Protein AF-A0A847VA29-F1 (afdb_monomer_lite)

Radius of gyration: 20.69 Å; chains: 1; bounding box: 43×63×46 Å

Foldseek 3Di:
DADPPDDQFKKAKDKDDDWQKDWDWVVRIDGPPPHDDIDIDIGGDPGDFAFWDKIWMWIAGPVRDIDIDIDIDGHDDDDDDPDDPPDRPQPQNPVVSLVPDQKDFLVRRFAQAAKDFPSVQKDWDCFDPPDDAPDPDPGWIKIWGQQPRNVVRQKIKTFGFPPHPCLQPDQAFDQNPPFFKWKKWKAFCAWQFKKKKWFACRDYPNGFQQPHIWIQPIDTHHRDTDMDMTTQHPGGRGGGGGGMMMMHGCVSVVRITMMIIDRGMTGD

pLDDT: mean 82.37, std 18.19, range [32.5, 98.88]

Structure (mmCIF, N/CA/C/O backbone):
data_AF-A0A847VA29-F1
#
_entry.id   AF-A0A847VA29-F1
#
loop_
_atom_site.group_PDB
_atom_site.id
_atom_site.type_symbol
_atom_site.label_atom_id
_atom_site.label_alt_id
_atom_site.label_comp_id
_atom_site.label_asym_id
_atom_site.label_entity_id
_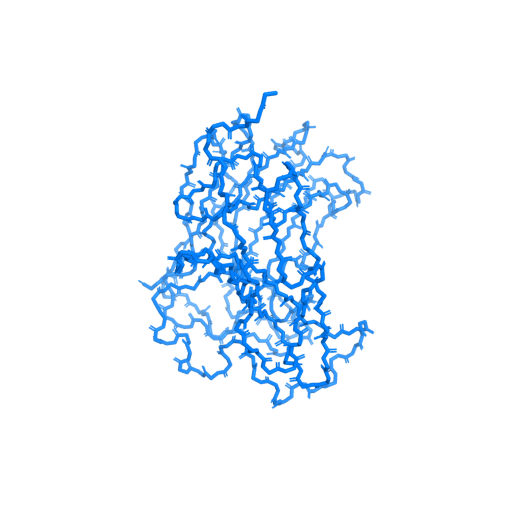atom_site.label_seq_id
_atom_site.pdbx_PDB_ins_code
_atom_site.Cartn_x
_atom_site.Cartn_y
_atom_site.Cartn_z
_atom_site.occupancy
_atom_site.B_iso_or_equiv
_atom_site.auth_seq_id
_atom_site.auth_comp_id
_atom_site.auth_asym_id
_atom_site.auth_atom_id
_atom_site.pdbx_PDB_model_num
ATOM 1 N N . MET A 1 1 ? 3.227 39.372 13.988 1.00 33.91 1 MET A N 1
ATOM 2 C CA . MET A 1 1 ? 1.802 39.553 13.653 1.00 33.91 1 MET A CA 1
ATOM 3 C C . MET A 1 1 ? 1.133 38.220 13.918 1.00 33.91 1 MET A C 1
ATOM 5 O O . MET A 1 1 ? 1.549 37.240 13.319 1.00 33.91 1 MET A O 1
ATOM 9 N N . ALA A 1 2 ? 0.258 38.157 14.922 1.00 33.12 2 ALA A N 1
ATOM 10 C CA . ALA A 1 2 ? -0.506 36.953 15.236 1.00 33.12 2 ALA A CA 1
ATOM 11 C C . ALA A 1 2 ? -1.506 36.705 14.099 1.00 33.12 2 ALA A C 1
ATOM 13 O O . ALA A 1 2 ? -2.098 37.665 13.611 1.00 33.12 2 ALA A O 1
ATOM 14 N N . ASN A 1 3 ? -1.647 35.457 13.655 1.00 38.16 3 ASN A N 1
ATOM 15 C CA . ASN A 1 3 ? -2.603 35.095 12.614 1.00 38.16 3 ASN A CA 1
ATOM 16 C C . ASN A 1 3 ? -4.023 35.450 13.084 1.00 38.16 3 ASN A C 1
ATOM 18 O O . ASN A 1 3 ? -4.553 34.822 14.003 1.00 38.16 3 ASN A O 1
ATOM 22 N N . GLU A 1 4 ? -4.631 36.456 12.454 1.00 39.88 4 GLU A N 1
ATOM 23 C CA . GLU A 1 4 ? -6.074 36.686 12.505 1.00 39.88 4 GLU A CA 1
ATOM 24 C C . GLU A 1 4 ? -6.754 35.436 11.927 1.00 39.88 4 GLU A C 1
ATOM 26 O O . GLU A 1 4 ? -6.664 35.164 10.733 1.00 39.88 4 GLU A O 1
ATOM 31 N N . GLY A 1 5 ? -7.338 34.613 12.804 1.00 48.34 5 GLY A N 1
ATOM 32 C CA . GLY A 1 5 ? -7.932 33.314 12.456 1.00 48.34 5 GLY A CA 1
ATOM 33 C C . GLY A 1 5 ? -7.603 32.165 13.418 1.00 48.34 5 GLY A C 1
ATOM 34 O O . GLY A 1 5 ? -8.151 31.078 13.262 1.00 48.34 5 GLY A O 1
ATOM 35 N N . GLY A 1 6 ? -6.730 32.374 14.412 1.00 58.81 6 GLY A N 1
ATOM 36 C CA . GLY A 1 6 ? -6.431 31.370 15.441 1.00 58.81 6 GLY A CA 1
ATOM 37 C C . GLY A 1 6 ? -7.594 31.122 16.412 1.00 58.81 6 GLY A C 1
ATOM 38 O O . GLY A 1 6 ? -8.331 32.043 16.761 1.00 58.81 6 GLY A O 1
ATOM 39 N N . TYR A 1 7 ? -7.747 29.876 16.866 1.00 73.06 7 TYR A N 1
ATOM 40 C CA . TYR A 1 7 ? -8.707 29.507 17.908 1.00 73.06 7 TYR A CA 1
ATOM 41 C C . TYR A 1 7 ? -8.253 30.081 19.263 1.00 73.06 7 TYR A C 1
ATOM 43 O O . TYR A 1 7 ? -7.167 29.754 19.728 1.00 73.06 7 TYR A O 1
ATOM 51 N N . ASP A 1 8 ? -9.047 30.961 19.881 1.00 75.25 8 ASP A N 1
ATOM 52 C CA . ASP A 1 8 ? -8.646 31.778 21.043 1.00 75.25 8 ASP A CA 1
ATOM 53 C C . ASP A 1 8 ? -9.168 31.255 22.394 1.00 75.25 8 ASP A C 1
ATOM 55 O O . ASP A 1 8 ? -8.939 31.871 23.440 1.00 75.25 8 ASP A O 1
ATOM 59 N N . LYS A 1 9 ? -9.896 30.134 22.388 1.00 82.81 9 LYS A N 1
ATOM 60 C CA . LYS A 1 9 ? -10.454 29.521 23.598 1.00 82.81 9 LYS A CA 1
ATOM 61 C C . LYS A 1 9 ? -9.553 28.409 24.112 1.00 82.81 9 LYS A C 1
ATOM 63 O O . LYS A 1 9 ? -8.806 27.789 23.360 1.00 82.81 9 LYS A O 1
ATOM 68 N N . GLU A 1 10 ? -9.640 28.154 25.414 1.00 86.06 10 GLU A N 1
ATOM 69 C CA . GLU A 1 10 ? -9.011 26.980 26.016 1.00 86.06 10 GLU A CA 1
ATOM 70 C C . GLU A 1 10 ? -9.592 25.706 25.393 1.00 86.06 10 GLU A C 1
ATOM 72 O O . GLU A 1 10 ? -10.805 25.602 25.199 1.00 86.06 10 GLU A O 1
ATOM 77 N N . VAL A 1 11 ? -8.717 24.759 25.070 1.00 86.06 11 VAL A N 1
ATOM 78 C CA . VAL A 1 11 ? -9.075 23.451 24.520 1.00 86.06 11 VAL A CA 1
ATOM 79 C C . VAL A 1 11 ? -8.738 22.390 25.555 1.00 86.06 11 VAL A C 1
ATOM 81 O O . VAL A 1 11 ? -7.611 22.351 26.044 1.00 86.06 11 VAL A O 1
ATOM 84 N N . SER A 1 12 ? -9.702 21.527 25.865 1.00 88.25 12 SER A N 1
ATOM 85 C CA . SER A 1 12 ? -9.502 20.293 26.628 1.00 88.25 12 SER A CA 1
ATOM 86 C C . SER A 1 12 ? -9.321 19.120 25.672 1.00 88.25 12 SER A C 1
ATOM 88 O O . SER A 1 12 ? -10.094 18.974 24.725 1.00 88.25 12 SER A O 1
ATOM 90 N N . LEU A 1 13 ? -8.311 18.290 25.914 1.00 87.94 13 LEU A N 1
ATOM 91 C CA . LEU A 1 13 ? -8.012 17.120 25.093 1.00 87.94 13 LEU A CA 1
ATOM 92 C C . LEU A 1 13 ? -8.587 15.858 25.732 1.00 87.94 13 LEU A C 1
ATOM 94 O O . LEU A 1 13 ? -8.566 15.691 26.948 1.00 87.94 13 LEU A O 1
ATOM 98 N N . SER A 1 14 ? -9.116 14.967 24.906 1.00 83.50 14 SER A N 1
ATOM 99 C CA . SER A 1 14 ? -9.669 13.684 25.338 1.00 83.50 14 SER A CA 1
ATOM 100 C C . SER A 1 14 ? -9.471 12.626 24.259 1.00 83.50 14 SER A C 1
ATOM 102 O O . SER A 1 14 ? -9.108 12.944 23.125 1.00 83.50 14 SER A O 1
ATOM 104 N N . VAL A 1 15 ? -9.671 11.367 24.630 1.00 81.81 15 VAL A N 1
ATOM 105 C CA . VAL A 1 15 ? -9.489 10.207 23.760 1.00 81.81 15 VAL A CA 1
ATOM 106 C C . VAL A 1 15 ? -10.693 9.284 23.893 1.00 81.81 15 VAL A C 1
ATOM 108 O O . VAL A 1 15 ? -11.266 9.168 24.980 1.00 81.81 15 VAL A O 1
ATOM 111 N N . VAL A 1 16 ? -11.070 8.613 22.809 1.00 74.38 16 VAL A N 1
ATOM 112 C CA . VAL A 1 16 ? -12.005 7.486 22.895 1.00 74.38 16 VAL A CA 1
ATOM 113 C C . VAL A 1 16 ? -11.264 6.289 23.494 1.00 74.38 16 VAL A C 1
ATOM 115 O O . VAL A 1 16 ? -10.247 5.855 22.960 1.00 74.38 16 VAL A O 1
ATOM 118 N N . SER A 1 17 ? -11.745 5.776 24.629 1.00 59.84 17 SER A N 1
ATOM 119 C CA . SER A 1 17 ? -11.130 4.638 25.320 1.00 59.84 17 SER A CA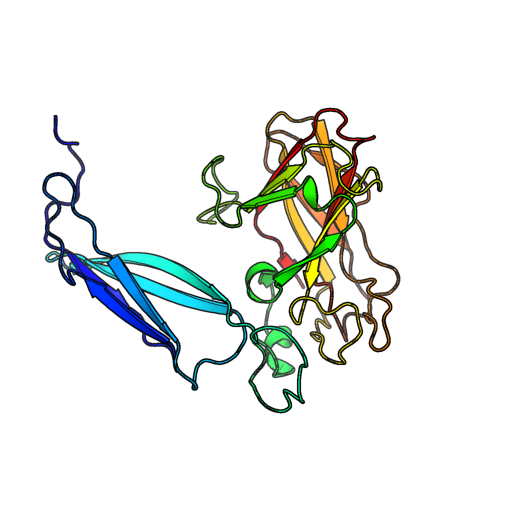 1
ATOM 120 C C . SER A 1 17 ? -11.138 3.384 24.447 1.00 59.84 17 SER A C 1
ATOM 122 O O . SER A 1 17 ? -12.205 2.967 23.991 1.00 59.84 17 SER A O 1
ATOM 124 N N . LEU A 1 18 ? -9.977 2.751 24.290 1.00 68.06 18 LEU A N 1
ATOM 125 C CA . LEU A 1 18 ? -9.831 1.450 23.643 1.00 68.06 18 LEU A CA 1
ATOM 126 C C . LEU A 1 18 ? -9.253 0.451 24.657 1.00 68.06 18 LEU A C 1
ATOM 128 O O . LEU A 1 18 ? -8.388 0.835 25.449 1.00 68.06 18 LEU A O 1
ATOM 132 N N . PRO A 1 19 ? -9.707 -0.814 24.663 1.00 67.62 19 PRO A N 1
ATOM 133 C CA . PRO A 1 19 ? -9.131 -1.848 25.519 1.00 67.62 19 PRO A CA 1
ATOM 134 C C . PRO A 1 19 ? -7.614 -1.969 25.325 1.00 67.62 19 PRO A C 1
ATOM 136 O O . PRO A 1 19 ? -7.129 -2.043 24.197 1.00 67.62 19 PRO A O 1
ATOM 139 N N . GLY A 1 20 ? -6.869 -1.952 26.428 1.00 73.38 20 GLY A N 1
ATOM 140 C CA . GLY A 1 20 ? -5.413 -2.094 26.448 1.00 73.38 20 GLY A CA 1
ATOM 141 C C . GLY A 1 20 ? -4.585 -0.910 25.929 1.00 73.38 20 GLY A C 1
ATOM 142 O O . GLY A 1 20 ? -3.353 -0.968 25.933 1.00 73.38 20 GLY A O 1
ATOM 143 N N . ILE A 1 21 ? -5.232 0.179 25.492 1.00 80.00 21 ILE A N 1
ATOM 144 C CA . ILE A 1 21 ? -4.565 1.401 25.027 1.00 80.00 21 ILE A CA 1
ATOM 145 C C . ILE A 1 21 ? -4.968 2.552 25.936 1.00 80.00 21 ILE A C 1
ATOM 147 O O . ILE A 1 21 ? -6.074 3.089 25.865 1.00 80.00 21 ILE A O 1
ATOM 151 N N . THR A 1 22 ? -4.028 2.972 26.774 1.00 82.12 22 THR A N 1
ATOM 152 C CA . THR A 1 22 ? -4.192 4.153 27.615 1.00 82.12 22 THR A CA 1
ATOM 153 C C . THR A 1 22 ? -3.534 5.345 26.941 1.00 82.12 22 THR A C 1
ATOM 155 O O . THR A 1 22 ? -2.345 5.308 26.629 1.00 82.12 22 THR A O 1
ATOM 158 N N . VAL A 1 23 ? -4.289 6.430 26.759 1.00 82.25 23 VAL A N 1
ATOM 159 C CA . VAL A 1 23 ? -3.742 7.703 26.279 1.00 82.25 23 VAL A CA 1
ATOM 160 C C . VAL A 1 23 ? -4.025 8.809 27.276 1.00 82.25 23 VAL A C 1
ATOM 162 O O . VAL A 1 23 ? -5.153 8.967 27.739 1.00 82.25 23 VAL A O 1
ATOM 165 N N . TYR A 1 24 ? -3.002 9.603 27.576 1.00 82.75 24 TYR A N 1
ATOM 166 C CA . TYR A 1 24 ? -3.146 10.831 28.349 1.00 82.75 24 TYR A CA 1
ATOM 167 C C . TYR A 1 24 ? -2.365 11.980 27.705 1.00 82.75 24 TYR A C 1
ATOM 169 O O . TYR A 1 24 ? -1.468 11.762 26.892 1.00 82.75 24 TYR A O 1
ATOM 177 N N . PHE A 1 25 ? -2.728 13.213 28.058 1.00 82.44 25 PHE A N 1
ATOM 178 C CA . PHE A 1 25 ? -2.198 14.432 27.450 1.00 82.44 25 PHE A CA 1
ATOM 179 C C . PHE A 1 25 ? -1.474 15.299 28.479 1.00 82.44 25 PHE A C 1
ATOM 181 O O . PHE A 1 25 ? -2.004 15.540 29.566 1.00 82.44 25 PHE A O 1
ATOM 188 N N . GLU A 1 26 ? -0.307 15.828 28.113 1.00 79.88 26 GLU A N 1
ATOM 189 C CA . GLU A 1 26 ? 0.466 16.754 28.943 1.00 79.88 26 GLU A CA 1
ATOM 190 C C . GLU A 1 26 ? 0.864 18.025 28.160 1.00 79.88 26 GLU A C 1
ATOM 192 O O . GLU A 1 26 ? 1.702 17.954 27.254 1.00 79.88 26 GLU A O 1
ATOM 197 N N . PRO A 1 27 ? 0.294 19.206 28.495 1.00 83.19 27 PRO A N 1
ATOM 198 C CA . PRO A 1 27 ? -0.829 19.421 29.418 1.00 83.19 27 PRO A CA 1
ATOM 199 C C . PRO A 1 27 ? -2.179 18.966 28.826 1.00 83.19 27 PRO A C 1
ATOM 201 O O . PRO A 1 27 ? -2.385 19.017 27.615 1.00 83.19 27 PRO A O 1
ATOM 204 N N . LEU A 1 28 ? -3.128 18.573 29.684 1.00 80.69 28 LEU A N 1
ATOM 205 C CA . LEU A 1 28 ? -4.483 18.157 29.277 1.00 80.69 28 LEU A CA 1
ATOM 206 C C . LEU A 1 28 ? -5.302 19.297 28.649 1.00 80.69 28 LEU A C 1
ATOM 208 O O . LEU A 1 28 ? -6.170 19.062 27.807 1.00 80.69 28 LEU A O 1
ATOM 212 N N . THR A 1 29 ? -5.020 20.531 29.063 1.00 82.44 29 THR A N 1
ATOM 213 C CA . THR A 1 29 ? -5.631 21.742 28.522 1.00 82.44 29 THR A CA 1
ATOM 214 C C . THR A 1 29 ? -4.570 22.658 27.930 1.00 82.44 29 THR A C 1
ATOM 216 O O . THR A 1 29 ? -3.488 22.839 28.492 1.00 82.44 29 THR A O 1
ATOM 219 N N . VAL A 1 30 ? -4.882 23.259 26.784 1.00 79.56 30 VAL A N 1
ATOM 220 C CA . VAL A 1 30 ? -4.012 24.230 26.111 1.00 79.56 30 VAL A CA 1
ATOM 221 C C . VAL A 1 30 ? -4.773 25.530 25.864 1.00 79.56 30 VAL A C 1
ATOM 223 O O . VAL A 1 30 ? -5.934 25.521 25.457 1.00 79.56 30 VAL A O 1
ATOM 226 N N . ARG A 1 31 ? -4.119 26.670 26.108 1.00 75.19 31 ARG A N 1
ATOM 227 C CA . ARG A 1 31 ? -4.635 28.007 25.769 1.00 75.19 31 ARG A CA 1
ATOM 228 C C . ARG A 1 31 ? -3.844 28.568 24.599 1.00 75.19 31 ARG A C 1
ATOM 230 O O . ARG A 1 31 ? -2.701 28.921 24.830 1.00 75.19 31 ARG A O 1
ATOM 237 N N . PRO A 1 32 ? -4.379 28.690 23.381 1.00 60.47 32 PRO A N 1
ATOM 238 C CA . PRO A 1 32 ? -3.558 28.993 22.204 1.00 60.47 32 PRO A CA 1
ATOM 239 C C . PRO A 1 32 ? -3.106 30.475 22.110 1.00 60.47 32 PRO A C 1
ATOM 241 O O . PRO A 1 32 ? -3.726 31.268 21.414 1.00 60.47 32 PRO A O 1
ATOM 244 N N . VAL A 1 33 ? -2.021 30.892 22.792 1.00 55.88 33 VAL A N 1
ATOM 245 C CA . VAL A 1 33 ? -1.398 32.243 22.653 1.00 55.88 33 VAL A CA 1
ATOM 246 C C . VAL A 1 33 ? 0.135 32.273 22.922 1.00 55.88 33 VAL A C 1
ATOM 248 O O . VAL A 1 33 ? 0.520 32.418 24.076 1.00 55.88 33 VAL A O 1
ATOM 251 N N . PRO A 1 34 ? 1.076 32.273 21.952 1.00 49.75 34 PRO A N 1
ATOM 252 C CA . PRO A 1 34 ? 0.933 32.323 20.497 1.00 49.75 34 PRO A CA 1
ATOM 253 C C . PRO A 1 34 ? 1.268 30.996 19.782 1.00 49.75 34 PRO A C 1
ATOM 255 O O . PRO A 1 34 ? 1.041 30.892 18.582 1.00 49.75 34 PRO A O 1
ATOM 258 N N . ALA A 1 35 ? 1.785 29.992 20.495 1.00 53.00 35 ALA A N 1
ATOM 259 C CA . ALA A 1 35 ? 1.913 28.603 20.055 1.00 53.00 35 ALA A CA 1
ATOM 260 C C . ALA A 1 35 ? 2.048 27.729 21.308 1.00 53.00 35 ALA A C 1
ATOM 262 O O . ALA A 1 35 ? 3.017 27.865 22.052 1.00 53.00 35 ALA A O 1
ATOM 263 N N . TYR A 1 36 ? 1.076 26.856 21.554 1.00 63.81 36 TYR A N 1
ATOM 264 C CA . TYR A 1 36 ? 1.149 25.865 22.623 1.00 63.81 36 TYR A CA 1
ATOM 265 C C . TYR A 1 36 ? 0.771 24.508 22.054 1.00 63.81 36 TYR A C 1
ATOM 267 O O . TYR A 1 36 ? -0.152 24.407 21.248 1.00 63.81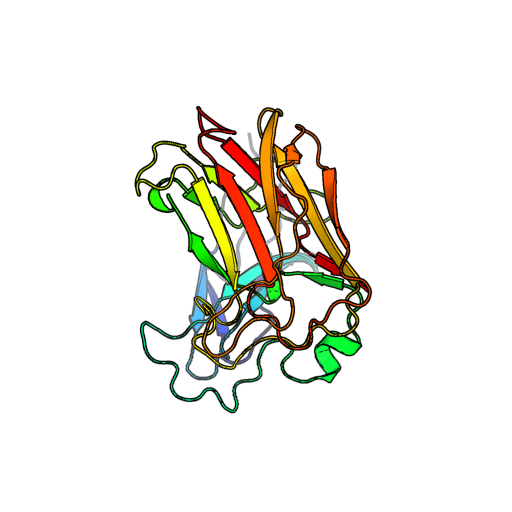 36 TYR A O 1
ATOM 275 N N . GLY A 1 37 ? 1.507 23.485 22.466 1.00 71.56 37 GLY A N 1
ATOM 276 C CA . GLY A 1 37 ? 1.241 22.095 22.132 1.00 71.56 37 GLY A CA 1
ATOM 277 C C . GLY A 1 37 ? 0.928 21.298 23.390 1.00 71.56 37 GLY A C 1
ATOM 278 O O . GLY A 1 37 ? 1.215 21.735 24.505 1.00 71.56 37 GLY A O 1
ATOM 279 N N . SER A 1 38 ? 0.354 20.123 23.184 1.00 77.19 38 SER A N 1
ATOM 280 C CA . SER A 1 38 ? 0.248 19.073 24.188 1.00 77.19 38 SER A CA 1
ATOM 281 C C . SER A 1 38 ? 0.898 17.815 23.636 1.00 77.19 38 SER A C 1
ATOM 283 O O . SER A 1 38 ? 0.882 17.595 22.423 1.00 77.19 38 SER A O 1
ATOM 285 N N . THR A 1 39 ? 1.487 17.011 24.513 1.00 79.31 39 THR A N 1
ATOM 286 C CA . THR A 1 39 ? 2.055 15.711 24.157 1.00 79.31 39 THR A CA 1
ATOM 287 C C . THR A 1 39 ? 1.056 14.623 24.516 1.00 79.31 39 THR A C 1
ATOM 289 O O . THR A 1 39 ? 0.630 14.539 25.666 1.00 79.31 39 THR A O 1
ATOM 292 N N . ALA A 1 40 ? 0.690 13.787 23.544 1.00 78.88 40 ALA A N 1
ATOM 293 C CA . ALA A 1 40 ? -0.064 12.566 23.797 1.00 78.88 40 ALA A CA 1
ATOM 294 C C . ALA A 1 40 ? 0.908 11.443 24.180 1.00 78.88 40 ALA A C 1
ATOM 296 O O . ALA A 1 40 ? 1.801 11.092 23.408 1.00 78.88 40 ALA A O 1
ATOM 297 N N . HIS A 1 41 ? 0.725 10.875 25.364 1.00 79.06 41 HIS A N 1
ATOM 298 C CA . HIS A 1 41 ? 1.441 9.699 25.833 1.00 79.06 41 HIS A CA 1
ATOM 299 C C . HIS A 1 41 ? 0.559 8.482 25.619 1.00 79.06 41 HIS A C 1
ATOM 301 O O . HIS A 1 41 ? -0.548 8.421 26.148 1.00 79.06 41 HIS A O 1
ATOM 307 N N . ILE A 1 42 ? 1.055 7.526 24.842 1.00 80.69 42 ILE A N 1
ATOM 308 C CA . ILE A 1 42 ? 0.342 6.303 24.492 1.00 80.69 42 ILE A CA 1
ATOM 309 C C . ILE A 1 42 ? 1.029 5.150 25.216 1.00 80.69 42 ILE A C 1
ATOM 311 O O . ILE A 1 42 ? 2.215 4.894 25.006 1.00 80.69 42 ILE A O 1
ATOM 315 N N . ILE A 1 43 ? 0.280 4.473 26.076 1.00 79.81 43 ILE A N 1
ATOM 316 C CA . ILE A 1 43 ? 0.720 3.303 26.825 1.00 79.81 43 ILE A CA 1
ATOM 317 C C . ILE A 1 43 ? -0.091 2.113 26.340 1.00 79.81 43 ILE A C 1
ATOM 319 O O . ILE A 1 43 ? -1.318 2.157 26.277 1.00 79.81 43 ILE A O 1
ATOM 323 N N . LEU A 1 44 ? 0.633 1.053 26.018 1.00 81.19 44 LEU A N 1
ATOM 324 C CA . LEU A 1 44 ? 0.093 -0.225 25.596 1.00 81.19 44 LEU A CA 1
ATOM 325 C C . LEU A 1 44 ? 0.282 -1.197 26.752 1.00 81.19 44 LEU A C 1
ATOM 327 O O . LEU A 1 44 ? 1.411 -1.363 27.225 1.00 81.19 44 LEU A O 1
ATOM 331 N N . ASP A 1 45 ? -0.798 -1.803 27.226 1.00 79.50 45 ASP A N 1
ATOM 332 C CA . ASP A 1 45 ? -0.730 -2.854 28.238 1.00 79.50 45 ASP A CA 1
ATOM 333 C C . ASP A 1 45 ? -0.921 -4.248 27.616 1.00 79.50 45 ASP A C 1
ATOM 335 O O . ASP A 1 45 ? -1.006 -4.405 26.399 1.00 79.50 45 ASP A O 1
ATOM 339 N N . SER A 1 46 ? -0.915 -5.291 28.449 1.00 71.44 46 SER A N 1
ATOM 340 C CA . SER A 1 46 ? -1.016 -6.681 27.992 1.00 71.44 46 SER A CA 1
ATOM 341 C C . SER A 1 46 ? -2.374 -7.063 27.394 1.00 71.44 46 SER A C 1
ATOM 343 O O . SER A 1 46 ? -2.486 -8.154 26.841 1.00 71.44 46 SER A O 1
ATOM 345 N N . GLU A 1 47 ? -3.401 -6.225 27.535 1.00 69.06 47 GLU A N 1
ATOM 346 C CA . GLU A 1 47 ? -4.742 -6.457 26.993 1.00 69.06 47 GLU A CA 1
ATOM 347 C C . GLU A 1 47 ? -4.909 -5.911 25.570 1.00 69.06 47 GLU A C 1
ATOM 349 O O . GLU A 1 47 ? -5.915 -6.212 24.925 1.00 69.06 47 GLU A O 1
ATOM 354 N N . VAL A 1 48 ? -3.944 -5.139 25.047 1.00 68.25 48 VAL A N 1
ATOM 355 C CA . VAL A 1 48 ? -4.042 -4.633 23.674 1.00 68.25 48 VAL A CA 1
ATOM 356 C C . VAL A 1 48 ? -3.965 -5.793 22.682 1.00 68.25 48 VAL A C 1
ATOM 358 O O . VAL A 1 48 ? -3.016 -6.582 22.678 1.00 68.25 48 VAL A O 1
ATOM 361 N N . SER A 1 49 ? -4.974 -5.914 21.819 1.00 57.06 49 SER A N 1
ATOM 362 C CA . SER A 1 49 ? -4.950 -6.931 20.770 1.00 57.06 49 SER A CA 1
ATOM 363 C C . SER A 1 49 ? -3.918 -6.574 19.700 1.00 57.06 49 SER A C 1
ATOM 365 O O . SER A 1 49 ? -3.628 -5.405 19.454 1.00 57.06 49 SER A O 1
ATOM 367 N N . MET A 1 50 ? -3.369 -7.579 19.022 1.00 57.25 50 MET A N 1
ATOM 368 C CA . MET A 1 50 ? -2.562 -7.339 17.824 1.00 57.25 50 MET A CA 1
ATOM 369 C C . MET A 1 50 ? -3.422 -6.713 16.717 1.00 57.25 50 MET A C 1
ATOM 371 O O . MET A 1 50 ? -4.636 -6.925 16.680 1.00 57.25 50 MET A O 1
ATOM 375 N N . GLY A 1 51 ? -2.791 -5.962 15.814 1.00 48.09 51 GLY A N 1
ATOM 376 C CA . GLY A 1 51 ? -3.466 -5.297 14.698 1.00 48.09 51 GLY A CA 1
ATOM 377 C C . GLY A 1 51 ? -3.488 -3.771 14.787 1.00 48.09 51 GLY A C 1
ATOM 378 O O . GLY A 1 51 ? -2.793 -3.165 15.608 1.00 48.09 51 GLY A O 1
ATOM 379 N N . SER A 1 52 ? -4.278 -3.175 13.894 1.00 53.72 52 SER A N 1
ATOM 380 C CA . SER A 1 52 ? -4.469 -1.731 13.765 1.00 53.72 52 SER A CA 1
ATOM 381 C C . SER A 1 52 ? -5.493 -1.222 14.771 1.00 53.72 52 SER A C 1
ATOM 383 O O . SER A 1 52 ? -6.625 -1.700 14.815 1.00 53.72 52 SER A O 1
ATOM 385 N N . HIS A 1 53 ? -5.110 -0.215 15.549 1.00 61.66 53 HIS A N 1
ATOM 386 C CA . HIS A 1 53 ? -5.983 0.477 16.488 1.00 61.66 53 HIS A CA 1
ATOM 387 C C . HIS A 1 53 ? -6.028 1.956 16.166 1.00 61.66 53 HIS A C 1
ATOM 389 O O . HIS A 1 53 ? -5.047 2.680 16.344 1.00 61.66 53 HIS A O 1
ATOM 395 N N . ARG A 1 54 ? -7.190 2.427 15.724 1.00 66.00 54 ARG A N 1
ATOM 396 C CA . ARG A 1 54 ? -7.413 3.845 15.466 1.00 66.00 54 ARG A CA 1
ATOM 397 C C . ARG A 1 54 ? -7.736 4.571 16.764 1.00 66.00 54 ARG A C 1
ATOM 399 O O . ARG A 1 54 ? -8.835 4.451 17.296 1.00 66.00 54 ARG A O 1
ATOM 406 N N . VAL A 1 55 ? -6.797 5.375 17.245 1.00 71.81 55 VAL A N 1
ATOM 407 C CA . VAL A 1 55 ? -7.000 6.247 18.400 1.00 71.81 55 VAL A CA 1
ATOM 408 C C . VAL A 1 55 ? -7.485 7.609 17.939 1.00 71.81 55 VAL A C 1
ATOM 410 O O . VAL A 1 55 ? -6.807 8.299 17.179 1.00 71.81 55 VAL A O 1
ATOM 413 N N . GLU A 1 56 ? -8.653 8.015 18.425 1.00 74.75 56 GLU A N 1
ATOM 414 C CA . GLU A 1 56 ? -9.243 9.314 18.119 1.00 74.75 56 GLU A CA 1
ATOM 415 C C . GLU A 1 56 ? -8.994 10.315 19.247 1.00 74.75 56 GLU A C 1
ATOM 417 O O . GLU A 1 56 ? -9.447 10.134 20.377 1.00 74.75 56 GLU A O 1
ATOM 422 N N . PHE A 1 57 ? -8.281 11.392 18.924 1.00 82.06 57 PHE A N 1
ATOM 423 C CA . PHE A 1 57 ? -8.052 12.536 19.795 1.00 82.06 57 PHE A CA 1
ATOM 424 C C . PHE A 1 57 ? -9.108 13.600 19.535 1.00 82.06 57 PHE A C 1
ATOM 426 O O . PHE A 1 57 ? -9.267 14.061 18.404 1.00 82.06 57 PHE A O 1
ATOM 433 N N . ILE A 1 58 ? -9.783 14.036 20.593 1.00 86.12 58 ILE A N 1
ATOM 434 C CA . ILE A 1 58 ? -10.845 15.036 20.534 1.00 86.12 58 ILE A CA 1
ATOM 435 C C . ILE A 1 58 ? -10.387 16.271 21.304 1.00 86.12 58 ILE A C 1
ATOM 437 O O . ILE A 1 58 ? -10.210 16.227 22.524 1.00 86.12 58 ILE A O 1
ATOM 441 N N . GLY A 1 59 ? -10.226 17.385 20.593 1.00 88.81 59 GLY A N 1
ATOM 442 C CA . GLY A 1 59 ? -10.069 18.704 21.194 1.00 88.81 59 GLY A CA 1
ATOM 443 C C . GLY A 1 59 ? -11.430 19.363 21.364 1.00 88.81 59 GLY A C 1
ATOM 444 O O . GLY A 1 59 ? -12.077 19.672 20.367 1.00 88.81 59 GLY A O 1
ATOM 445 N N . THR A 1 60 ? -11.857 19.584 22.609 1.00 91.31 60 THR A N 1
ATOM 446 C CA . THR A 1 60 ? -13.093 20.304 22.939 1.00 91.31 60 THR A CA 1
ATOM 447 C C . THR A 1 60 ? -12.762 21.694 23.445 1.00 91.31 60 THR A C 1
ATOM 449 O O . THR A 1 60 ? -12.151 21.875 24.498 1.00 91.31 60 THR A O 1
ATOM 452 N N . GLY A 1 61 ? -13.183 22.685 22.683 1.00 88.44 61 GLY A N 1
ATOM 453 C CA . GLY A 1 61 ? -13.100 24.077 23.052 1.00 88.44 61 GLY A CA 1
ATOM 454 C C . GLY A 1 61 ? -14.024 24.468 24.201 1.00 88.44 61 GLY A C 1
ATOM 455 O O . GLY A 1 61 ? -15.091 23.882 24.372 1.00 88.44 61 GLY A O 1
ATOM 456 N N . GLN A 1 62 ? -13.676 25.518 24.947 1.00 88.25 62 GLN A N 1
ATOM 457 C CA . GLN A 1 62 ? -14.566 26.092 25.968 1.00 88.25 62 GLN A CA 1
ATOM 458 C C . GLN A 1 62 ? -15.926 26.542 25.392 1.00 88.25 62 GLN A C 1
ATOM 460 O O . GLN A 1 62 ? -16.917 26.606 26.115 1.00 88.25 62 GLN A O 1
ATOM 465 N N . ASP A 1 63 ? -15.984 26.852 24.096 1.00 90.38 63 ASP A N 1
ATOM 466 C CA . ASP A 1 63 ? -17.219 27.187 23.377 1.00 90.38 63 ASP A CA 1
ATOM 467 C C . ASP A 1 63 ? -18.038 25.956 22.935 1.00 90.38 63 ASP A C 1
ATOM 469 O O . ASP A 1 63 ? -19.077 26.109 22.295 1.00 90.38 63 ASP A O 1
ATOM 473 N N . GLY A 1 64 ? -17.583 24.744 23.267 1.00 88.19 64 GLY A N 1
ATOM 474 C CA . GLY A 1 64 ? -18.223 23.477 22.922 1.00 88.19 64 GLY A CA 1
ATOM 475 C C . GLY A 1 64 ? -17.889 22.947 21.526 1.00 88.19 64 GLY A C 1
ATOM 476 O O . GLY A 1 64 ? -18.357 21.865 21.176 1.00 88.19 64 GLY A O 1
ATOM 477 N N . LYS A 1 65 ? -17.087 23.654 20.718 1.00 85.00 65 LYS A N 1
ATOM 478 C CA . LYS A 1 65 ? -16.662 23.140 19.407 1.00 85.00 65 LYS A CA 1
ATOM 479 C C . LYS A 1 65 ? -15.673 21.996 19.572 1.00 85.00 65 LYS A C 1
ATOM 481 O O . LYS A 1 65 ? -14.771 22.065 20.406 1.00 85.00 65 LYS A O 1
ATOM 486 N N . GLN A 1 66 ? -15.823 20.972 18.738 1.00 87.75 66 GLN A N 1
ATOM 487 C CA . GLN A 1 66 ? -14.951 19.805 18.732 1.00 87.75 66 GLN A CA 1
ATOM 488 C C . GLN A 1 66 ? -14.210 19.667 17.407 1.00 87.75 66 GLN A C 1
ATOM 490 O O . GLN A 1 66 ? -14.773 19.903 16.340 1.00 87.75 66 GLN A O 1
ATOM 495 N N . HIS A 1 67 ? -12.951 19.246 17.494 1.00 81.00 67 HIS A N 1
ATOM 496 C CA . HIS A 1 67 ? -12.156 18.796 16.359 1.00 81.00 67 HIS A CA 1
ATOM 497 C C . HIS A 1 67 ? -11.514 17.450 16.683 1.00 81.00 67 HIS A C 1
ATOM 499 O O . HIS A 1 67 ? -10.979 17.270 17.779 1.00 81.00 67 HIS A O 1
ATOM 505 N N . THR A 1 68 ? -11.538 16.541 15.706 1.00 77.44 68 THR A N 1
ATOM 506 C CA . THR A 1 68 ? -11.006 15.184 15.854 1.00 77.44 68 THR A CA 1
ATOM 507 C C . THR A 1 68 ? -9.798 14.956 14.951 1.00 77.44 68 THR A C 1
ATOM 509 O O . THR A 1 68 ? -9.862 15.120 13.726 1.00 77.44 68 THR A O 1
ATOM 512 N N . ALA A 1 69 ? -8.701 14.517 15.559 1.00 68.44 69 ALA A N 1
ATOM 513 C CA . ALA A 1 69 ? -7.550 13.938 14.878 1.00 68.44 69 ALA A CA 1
ATOM 514 C C . ALA A 1 69 ? -7.483 12.441 15.199 1.00 68.44 69 ALA A C 1
ATOM 516 O O . ALA A 1 69 ? -7.977 12.011 16.237 1.00 68.44 69 ALA A O 1
ATOM 517 N N . SER A 1 70 ? -6.893 11.641 14.316 1.00 66.00 70 SER A N 1
ATOM 518 C CA . SER A 1 70 ? -6.759 10.201 14.542 1.00 66.00 70 SER A CA 1
ATOM 519 C C . SER A 1 70 ? -5.314 9.775 14.330 1.00 66.00 70 SER A C 1
ATOM 521 O O . SER A 1 70 ? -4.644 10.308 13.446 1.00 66.00 70 SER A O 1
ATOM 523 N N . VAL A 1 71 ? -4.852 8.824 15.136 1.00 64.00 71 VAL A N 1
ATOM 524 C CA . VAL A 1 71 ? -3.568 8.140 14.976 1.00 64.00 71 VAL A CA 1
ATOM 525 C C . VAL A 1 71 ? -3.837 6.645 14.938 1.00 64.00 71 VAL A C 1
ATOM 527 O O . VAL A 1 71 ? -4.491 6.118 15.833 1.00 64.00 71 VAL A O 1
ATOM 530 N N . ASN A 1 72 ? -3.316 5.963 13.922 1.00 60.19 72 ASN A N 1
ATOM 531 C CA . ASN A 1 72 ? -3.347 4.507 13.866 1.00 60.19 72 ASN A CA 1
ATOM 532 C C . ASN A 1 72 ? -2.131 3.950 14.614 1.00 60.19 72 ASN A C 1
ATOM 534 O O . ASN A 1 72 ? -0.986 4.247 14.271 1.00 60.19 72 ASN A O 1
ATOM 538 N N . ILE A 1 73 ? -2.388 3.158 15.651 1.00 65.25 73 ILE A N 1
ATOM 539 C CA . ILE A 1 73 ? -1.383 2.410 16.398 1.00 65.25 73 ILE A CA 1
ATOM 540 C C . ILE A 1 73 ? -1.382 0.982 15.871 1.00 65.25 73 ILE A C 1
ATOM 542 O O . ILE A 1 73 ? -2.388 0.286 15.957 1.00 65.25 73 ILE A O 1
ATOM 546 N N . GLN A 1 74 ? -0.237 0.536 15.369 1.00 58.41 74 GLN A N 1
ATOM 547 C CA . GLN A 1 74 ? -0.053 -0.841 14.926 1.00 58.41 74 GLN A CA 1
ATOM 548 C C . GLN A 1 74 ? 0.639 -1.659 16.015 1.00 58.41 74 GLN A C 1
ATOM 550 O O . GLN A 1 74 ? 1.746 -1.318 16.438 1.00 58.41 74 GLN A O 1
ATOM 555 N N . ILE A 1 75 ? -0.004 -2.740 16.460 1.00 62.50 75 ILE A N 1
ATOM 556 C CA . ILE A 1 75 ? 0.526 -3.663 17.470 1.00 62.50 75 ILE A CA 1
ATOM 557 C C . ILE A 1 75 ? 0.949 -4.964 16.792 1.00 62.50 75 ILE A C 1
ATOM 559 O O . ILE A 1 75 ? 0.116 -5.692 16.251 1.00 62.50 75 ILE A O 1
ATOM 563 N N . ALA A 1 76 ? 2.243 -5.273 16.880 1.00 50.97 76 ALA A N 1
ATOM 564 C CA . ALA A 1 76 ? 2.850 -6.494 16.358 1.00 50.97 76 ALA A CA 1
ATOM 565 C C . ALA A 1 76 ? 3.732 -7.176 17.428 1.00 50.97 76 ALA A C 1
ATOM 567 O O . ALA A 1 76 ? 4.261 -6.496 18.316 1.00 50.97 76 ALA A O 1
ATOM 568 N N . PRO A 1 77 ? 3.910 -8.511 17.378 1.00 46.47 77 PRO A N 1
ATOM 569 C CA . PRO A 1 77 ? 4.787 -9.224 18.301 1.00 46.47 77 PRO A CA 1
ATOM 570 C C . PRO A 1 77 ? 6.250 -8.788 18.145 1.00 46.47 77 PRO A C 1
ATOM 572 O O . PRO A 1 77 ? 6.755 -8.550 17.047 1.00 46.47 77 PRO A O 1
ATOM 575 N N . LYS A 1 78 ? 6.969 -8.709 19.267 1.00 41.44 78 LYS A N 1
ATOM 576 C CA . LYS A 1 78 ? 8.384 -8.330 19.280 1.00 41.44 78 LYS A CA 1
ATOM 577 C C . LYS A 1 78 ? 9.262 -9.512 18.851 1.00 41.44 78 LYS A C 1
ATOM 579 O O . LYS A 1 78 ? 9.589 -10.345 19.683 1.00 41.44 78 LYS A O 1
ATOM 584 N N . GLY A 1 79 ? 9.687 -9.516 17.586 1.00 45.34 79 GLY A N 1
ATOM 585 C CA . GLY A 1 79 ? 10.824 -10.287 17.067 1.00 45.34 79 GLY A CA 1
ATOM 586 C C . GLY A 1 79 ? 10.822 -11.797 17.348 1.00 45.34 79 GLY A C 1
ATOM 587 O O . GLY A 1 79 ? 11.523 -12.239 18.251 1.00 45.34 79 GLY A O 1
ATOM 588 N N . GLY A 1 80 ? 10.157 -12.575 16.487 1.00 37.50 80 GLY A N 1
ATOM 589 C CA . GLY A 1 80 ? 10.419 -14.011 16.305 1.00 37.50 80 GLY A CA 1
ATOM 590 C C . GLY A 1 80 ? 9.469 -14.975 17.028 1.00 37.50 80 GLY A C 1
ATOM 591 O O . GLY A 1 80 ? 9.251 -14.869 18.227 1.00 37.50 80 GLY A O 1
ATOM 592 N N . GLU A 1 81 ? 8.973 -15.942 16.250 1.00 32.50 81 GLU A N 1
ATOM 593 C CA . GLU A 1 81 ? 8.091 -17.071 16.590 1.00 32.50 81 GLU A CA 1
ATOM 594 C C . GLU A 1 81 ? 6.666 -16.717 17.044 1.00 32.50 81 GLU A C 1
ATOM 596 O O . GLU A 1 81 ? 6.342 -16.570 18.224 1.00 32.50 81 GLU A O 1
ATOM 601 N N . TYR A 1 82 ? 5.775 -16.679 16.047 1.00 39.62 82 TYR A N 1
ATOM 602 C CA . TYR A 1 82 ? 4.326 -16.740 16.205 1.00 39.62 82 TYR A CA 1
ATOM 603 C C . TYR A 1 82 ? 3.930 -18.083 16.834 1.00 39.62 82 TYR A C 1
ATOM 605 O O . TYR A 1 82 ? 3.554 -19.040 16.159 1.00 39.62 82 TYR A O 1
ATOM 613 N N . SER A 1 83 ? 4.021 -18.173 18.157 1.00 32.62 83 SER A N 1
ATOM 614 C CA . SER A 1 83 ? 3.445 -19.286 18.900 1.00 32.62 83 SER A CA 1
ATOM 615 C C . SER A 1 83 ? 1.927 -19.105 18.959 1.00 32.62 83 SER A C 1
ATOM 617 O O . SER A 1 83 ? 1.396 -18.355 19.769 1.00 32.62 83 SER A O 1
ATOM 619 N N . ASN A 1 84 ? 1.243 -19.795 18.042 1.00 36.66 84 ASN A N 1
ATOM 620 C CA . ASN A 1 84 ? -0.186 -20.115 18.051 1.00 36.66 84 ASN A CA 1
ATOM 621 C C . ASN A 1 84 ? -1.108 -18.996 18.563 1.00 36.66 84 ASN A C 1
ATOM 623 O O . ASN A 1 84 ? -1.740 -19.120 19.617 1.00 36.66 84 ASN A O 1
ATOM 627 N N . ILE A 1 85 ? -1.259 -17.942 17.757 1.00 35.03 85 ILE A N 1
ATOM 628 C CA . ILE A 1 85 ? -2.366 -16.991 17.893 1.00 35.03 85 ILE A CA 1
ATOM 629 C C . ILE A 1 85 ? -3.646 -17.721 17.472 1.00 35.03 85 ILE A C 1
ATOM 631 O O . ILE A 1 85 ? -4.094 -17.638 16.336 1.00 35.03 85 ILE A O 1
ATOM 635 N N . SER A 1 86 ? -4.201 -18.513 18.384 1.00 33.06 86 SER A N 1
ATOM 636 C CA . SER A 1 86 ? -5.448 -19.245 18.157 1.00 33.06 86 SER A CA 1
ATOM 637 C C . SER A 1 86 ? -6.674 -18.497 18.670 1.00 33.06 86 SER A C 1
ATOM 639 O O . SER A 1 86 ? -7.762 -19.026 18.522 1.00 33.06 86 SER A O 1
ATOM 641 N N . ASN A 1 87 ? -6.534 -17.297 19.261 1.00 33.03 87 ASN A N 1
ATOM 642 C CA . ASN A 1 87 ? -7.684 -16.586 19.843 1.00 33.03 87 ASN A CA 1
ATOM 643 C C . ASN A 1 87 ? -7.547 -15.058 20.042 1.00 33.03 87 ASN A C 1
ATOM 645 O O . ASN A 1 87 ? -8.372 -14.485 20.751 1.00 33.03 87 ASN A O 1
ATOM 649 N N . SER A 1 88 ? -6.575 -14.353 19.440 1.00 33.28 88 SER A N 1
ATOM 650 C CA . SER A 1 88 ? -6.722 -12.889 19.347 1.00 33.28 88 SER A CA 1
ATOM 651 C C . SER A 1 88 ? -7.621 -12.594 18.157 1.00 33.28 88 SER A C 1
ATOM 653 O O . SER A 1 88 ? -7.281 -12.986 17.042 1.00 33.28 88 SER A O 1
ATOM 655 N N . THR A 1 89 ? -8.753 -11.935 18.391 1.00 38.22 89 THR A N 1
ATOM 656 C CA . THR A 1 89 ? -9.632 -11.401 17.347 1.00 38.22 89 THR A CA 1
ATOM 657 C C . THR A 1 89 ? -8.794 -10.631 16.336 1.00 38.22 89 THR A C 1
ATOM 659 O O . THR A 1 89 ? -8.368 -9.507 16.593 1.00 38.22 89 THR A O 1
ATOM 662 N N . ILE A 1 90 ? -8.517 -11.283 15.208 1.00 43.25 90 ILE A N 1
ATOM 663 C CA . ILE A 1 90 ? -7.993 -10.659 14.002 1.00 43.25 90 ILE A CA 1
ATOM 664 C C . ILE A 1 90 ? -8.918 -9.461 13.716 1.00 43.25 90 ILE A C 1
ATOM 666 O O . ILE A 1 90 ? -10.137 -9.631 13.835 1.00 43.25 90 ILE A O 1
ATOM 670 N N . PRO A 1 91 ? -8.413 -8.267 13.367 1.00 43.69 91 PRO A N 1
ATOM 671 C CA . PRO A 1 91 ? -9.261 -7.217 12.812 1.00 43.69 91 PRO A CA 1
ATOM 672 C C . PRO A 1 91 ? -10.020 -7.796 11.606 1.00 43.69 91 PRO A C 1
ATOM 674 O O . PRO A 1 91 ? -9.435 -8.041 10.562 1.00 43.69 91 PRO A O 1
ATOM 677 N N . GLY A 1 92 ? -11.299 -8.138 11.774 1.00 46.00 92 GLY A N 1
ATOM 678 C CA . GLY A 1 92 ? -12.082 -8.853 10.757 1.00 46.00 92 GLY A CA 1
ATOM 679 C C . GLY A 1 92 ? -12.058 -10.389 10.778 1.00 46.00 92 GLY A C 1
ATOM 680 O O . GLY A 1 92 ? -12.479 -11.011 9.812 1.00 46.00 92 GLY A O 1
ATOM 681 N N . GLY A 1 93 ? -11.610 -11.016 11.869 1.00 39.38 93 GLY A N 1
ATOM 682 C CA . GLY A 1 93 ? -11.466 -12.476 12.004 1.00 39.38 93 GLY A CA 1
ATOM 683 C C . GLY A 1 93 ? -12.736 -13.306 12.148 1.00 39.38 93 GLY A C 1
ATOM 684 O O . GLY A 1 93 ? -12.648 -14.531 12.136 1.00 39.38 93 GLY A O 1
ATOM 685 N N . ASP A 1 94 ? -13.895 -12.678 12.329 1.00 47.53 94 ASP A N 1
ATOM 686 C CA . ASP A 1 94 ? -15.168 -13.384 12.195 1.00 47.53 94 ASP A CA 1
ATOM 687 C C . ASP A 1 94 ? -15.520 -13.404 10.697 1.00 47.53 94 ASP A C 1
ATOM 689 O O . ASP A 1 94 ? -15.536 -12.319 10.104 1.00 47.53 94 ASP A O 1
ATOM 693 N N . PRO A 1 95 ? -15.789 -14.567 10.067 1.00 48.22 95 PRO A N 1
ATOM 694 C CA . PRO A 1 95 ? -16.189 -14.661 8.659 1.00 48.22 95 PRO A CA 1
ATOM 695 C C . PRO A 1 95 ? -17.240 -13.624 8.225 1.00 48.22 95 PRO A C 1
ATOM 697 O O . PRO A 1 95 ? -17.192 -13.115 7.108 1.00 48.22 95 PRO A O 1
ATOM 700 N N . GLY A 1 96 ? -18.142 -13.221 9.128 1.00 53.75 96 GLY A N 1
ATOM 701 C CA . GLY A 1 96 ? -19.156 -12.198 8.848 1.00 53.75 96 GLY A CA 1
ATOM 702 C C . GLY A 1 96 ? -18.630 -10.760 8.692 1.00 53.75 96 GLY A C 1
ATOM 703 O O . GLY A 1 96 ? -19.358 -9.897 8.194 1.00 53.75 96 GLY A O 1
ATOM 704 N N . THR A 1 97 ? -17.390 -10.467 9.099 1.00 65.94 97 THR A N 1
ATOM 705 C CA . THR A 1 97 ? -16.860 -9.092 9.138 1.00 65.94 97 THR A CA 1
ATOM 706 C C . THR A 1 97 ? -16.693 -8.515 7.738 1.00 65.94 97 THR A C 1
ATOM 708 O O . THR A 1 97 ? -17.141 -7.402 7.466 1.00 65.94 97 THR A O 1
ATOM 711 N N . PHE A 1 98 ? -16.107 -9.286 6.823 1.00 78.12 98 PHE A N 1
ATOM 712 C CA . PHE A 1 98 ? -15.893 -8.848 5.446 1.00 78.12 98 PHE A CA 1
ATOM 713 C C . PHE A 1 98 ? -17.113 -9.078 4.558 1.00 78.12 98 PHE A C 1
ATOM 715 O O . PHE A 1 98 ? -17.314 -8.328 3.603 1.00 78.12 98 PHE A O 1
ATOM 722 N N . GLU A 1 99 ? -17.986 -10.037 4.882 1.00 73.06 99 GLU A N 1
ATOM 723 C CA . GLU A 1 99 ? -19.230 -10.286 4.141 1.00 73.06 99 GLU A CA 1
ATOM 724 C C . GLU A 1 99 ? -20.148 -9.054 4.083 1.00 73.06 99 GLU A C 1
ATOM 726 O O . GLU A 1 99 ? -20.725 -8.764 3.029 1.00 73.06 99 GLU A O 1
ATOM 731 N N . ALA A 1 100 ? -20.241 -8.283 5.170 1.00 76.81 100 ALA A N 1
ATOM 732 C CA . ALA A 1 100 ? -21.066 -7.076 5.226 1.00 76.81 100 ALA A CA 1
ATOM 733 C C . ALA A 1 100 ? -20.390 -5.833 4.612 1.00 76.81 100 ALA A C 1
ATOM 735 O O . ALA A 1 100 ? -21.082 -4.894 4.207 1.00 76.81 100 ALA A O 1
ATOM 736 N N . MET A 1 101 ? -19.055 -5.815 4.515 1.00 82.94 101 MET A N 1
ATOM 737 C CA . MET A 1 101 ? -18.310 -4.676 3.973 1.00 82.94 101 MET A CA 1
ATOM 738 C C . MET A 1 101 ? -18.488 -4.559 2.459 1.00 82.94 101 MET A C 1
ATOM 740 O O . MET A 1 101 ? -18.447 -5.549 1.728 1.00 82.94 101 MET A O 1
ATOM 744 N N . ARG A 1 102 ? -18.694 -3.327 1.985 1.00 89.69 102 ARG A N 1
ATOM 745 C CA . ARG A 1 102 ? -18.712 -2.992 0.549 1.00 89.69 102 ARG A CA 1
ATOM 746 C C . ARG A 1 102 ? -17.351 -2.543 0.042 1.00 89.69 102 ARG A C 1
ATOM 748 O O . ARG A 1 102 ? -17.017 -2.843 -1.099 1.00 89.69 102 ARG A O 1
ATOM 755 N N . THR A 1 103 ? -16.599 -1.886 0.914 1.00 89.00 103 THR A N 1
ATOM 756 C CA . THR A 1 103 ? -15.260 -1.369 0.668 1.00 89.00 103 THR A CA 1
ATOM 757 C C . THR A 1 103 ? -14.397 -1.716 1.873 1.00 89.00 103 THR A C 1
ATOM 759 O O . THR A 1 103 ? -14.850 -1.557 3.008 1.00 89.00 103 THR A O 1
ATOM 762 N N . LEU A 1 104 ? -13.188 -2.208 1.624 1.00 86.31 104 LEU A N 1
ATOM 763 C CA . LEU A 1 104 ? -12.160 -2.465 2.626 1.00 86.31 104 LEU A CA 1
ATOM 764 C C . LEU A 1 104 ? -10.932 -1.633 2.277 1.00 86.31 104 LEU A C 1
ATOM 766 O O . LEU A 1 104 ? -10.421 -1.770 1.168 1.00 86.31 104 LEU A O 1
ATOM 770 N N . ASP A 1 105 ? -10.455 -0.805 3.207 1.00 86.12 105 ASP A N 1
ATOM 771 C CA . ASP A 1 105 ? -9.179 -0.101 3.058 1.00 86.12 105 ASP A CA 1
ATOM 772 C C . ASP A 1 105 ? -8.027 -1.017 3.462 1.00 86.12 105 ASP A C 1
ATOM 774 O O . ASP A 1 105 ? -7.934 -1.463 4.603 1.00 86.12 105 ASP A O 1
ATOM 778 N N . ILE A 1 106 ? -7.137 -1.314 2.519 1.00 88.06 106 ILE A N 1
ATOM 779 C CA . ILE A 1 106 ? -5.983 -2.184 2.740 1.00 88.06 106 ILE A CA 1
ATOM 780 C C . ILE A 1 106 ? -5.109 -1.666 3.889 1.00 88.06 106 ILE A C 1
ATOM 782 O O . ILE A 1 106 ? -4.558 -2.470 4.640 1.00 88.06 106 ILE A O 1
ATOM 786 N N . SER A 1 107 ? -5.010 -0.348 4.059 1.00 79.31 107 SER A N 1
ATOM 787 C CA . SER A 1 107 ? -4.171 0.294 5.077 1.00 79.31 107 SER A CA 1
ATOM 788 C C . SER A 1 107 ? -4.656 0.036 6.508 1.00 79.31 107 SER A C 1
ATOM 790 O O . SER A 1 107 ? -3.867 0.156 7.446 1.00 79.31 107 SER A O 1
ATOM 792 N N . ASP A 1 108 ? -5.926 -0.342 6.680 1.00 74.75 108 ASP A N 1
ATOM 793 C CA . ASP A 1 108 ? -6.508 -0.675 7.982 1.00 74.75 108 ASP A CA 1
ATOM 794 C C . ASP A 1 108 ? -6.260 -2.138 8.389 1.00 74.75 108 ASP A C 1
ATOM 796 O O . ASP A 1 108 ? -6.247 -2.446 9.583 1.00 74.75 108 ASP A O 1
ATOM 800 N N . TYR A 1 109 ? -6.042 -3.036 7.418 1.00 77.94 109 TYR A N 1
ATOM 801 C CA . TYR A 1 109 ? -6.008 -4.490 7.646 1.00 77.94 109 TYR A CA 1
ATOM 802 C C . TYR A 1 109 ? -4.661 -5.157 7.327 1.00 77.94 109 TYR A C 1
ATOM 804 O O . TYR A 1 109 ? -4.400 -6.247 7.843 1.00 77.94 109 TYR A O 1
ATOM 812 N N . TYR A 1 110 ? -3.803 -4.528 6.517 1.00 80.69 110 TYR A N 1
ATOM 813 C CA . TYR A 1 110 ? -2.522 -5.081 6.063 1.00 80.69 110 TYR A CA 1
ATOM 814 C C . TYR A 1 110 ? -1.322 -4.183 6.410 1.00 80.69 110 TYR A C 1
ATOM 816 O O . TYR A 1 110 ? -1.424 -2.959 6.470 1.00 80.69 110 TYR A O 1
ATOM 824 N N . PHE A 1 111 ? -0.143 -4.796 6.559 1.00 75.75 111 PHE A N 1
ATOM 825 C CA . PHE A 1 111 ? 1.106 -4.134 6.945 1.00 75.75 111 PHE A CA 1
ATOM 826 C C . PHE A 1 111 ? 2.065 -3.977 5.759 1.00 75.75 111 PHE A C 1
ATOM 828 O O . PHE A 1 111 ? 2.348 -4.981 5.110 1.00 75.75 111 PHE A O 1
ATOM 835 N N . PRO A 1 112 ? 2.644 -2.789 5.487 1.00 82.38 112 PRO A N 1
ATOM 836 C CA . PRO A 1 112 ? 3.692 -2.603 4.473 1.00 82.38 112 PRO A CA 1
ATOM 837 C C . PRO A 1 112 ? 5.026 -3.239 4.916 1.00 82.38 112 PRO A C 1
ATOM 839 O O . PRO A 1 112 ? 6.007 -2.558 5.216 1.00 82.38 112 PRO A O 1
ATOM 842 N N . SER A 1 113 ? 5.053 -4.565 5.003 1.00 83.12 113 SER A N 1
ATOM 843 C CA . SER A 1 113 ? 6.105 -5.361 5.640 1.00 83.12 113 SER A CA 1
ATOM 844 C C . SER A 1 113 ? 6.881 -6.229 4.661 1.00 83.12 113 SER A C 1
ATOM 846 O O . SER A 1 113 ? 7.963 -6.720 4.978 1.00 83.12 113 SER A O 1
ATOM 848 N N . GLY A 1 114 ? 6.349 -6.435 3.458 1.00 86.19 114 GLY A N 1
ATOM 849 C CA . GLY A 1 114 ? 6.966 -7.311 2.474 1.00 86.19 114 GLY A CA 1
ATOM 850 C C . GLY A 1 114 ? 7.938 -6.551 1.585 1.00 86.19 114 GLY A C 1
ATOM 851 O O . GLY A 1 114 ? 7.675 -6.337 0.402 1.00 86.19 114 GLY A O 1
ATOM 852 N N . TRP A 1 115 ? 9.047 -6.102 2.167 1.00 91.06 115 TRP A N 1
ATOM 853 C CA . TRP A 1 115 ? 10.092 -5.351 1.473 1.00 91.06 115 TRP A CA 1
ATOM 854 C C . TRP A 1 115 ? 10.868 -6.261 0.518 1.00 91.06 115 TRP A C 1
ATOM 856 O O . TRP A 1 115 ? 11.424 -7.280 0.924 1.00 91.06 115 TRP A O 1
ATOM 866 N N . MET A 1 116 ? 10.929 -5.884 -0.757 1.00 96.81 116 MET A N 1
ATOM 867 C CA . MET A 1 116 ? 11.503 -6.712 -1.817 1.00 96.81 116 MET A CA 1
ATOM 868 C C . MET A 1 116 ? 12.551 -5.975 -2.645 1.00 96.81 116 MET A C 1
ATOM 870 O O . MET A 1 116 ? 12.505 -4.753 -2.807 1.00 96.81 116 MET A O 1
ATOM 874 N N . GLY A 1 117 ? 13.446 -6.756 -3.255 1.00 97.81 117 GLY A N 1
ATOM 875 C CA . GLY A 1 117 ? 14.436 -6.266 -4.208 1.00 97.81 117 GLY A CA 1
ATOM 876 C C . GLY A 1 117 ? 15.440 -5.311 -3.562 1.00 97.81 117 GLY A C 1
ATOM 877 O O . GLY A 1 117 ? 15.958 -5.574 -2.478 1.00 97.81 117 GLY A O 1
ATOM 878 N N . ASP A 1 118 ? 15.707 -4.192 -4.228 1.00 96.44 118 ASP A N 1
ATOM 879 C CA . ASP A 1 118 ? 16.541 -3.087 -3.753 1.00 96.44 118 ASP A CA 1
ATOM 880 C C . ASP A 1 118 ? 15.838 -2.280 -2.654 1.00 96.44 118 ASP A C 1
ATOM 882 O O . ASP A 1 118 ? 15.703 -1.064 -2.752 1.00 96.44 118 ASP A O 1
ATOM 886 N N . HIS A 1 119 ? 15.359 -2.944 -1.603 1.00 90.19 119 HIS A N 1
ATOM 887 C CA . HIS A 1 119 ? 14.607 -2.303 -0.527 1.00 90.19 119 HIS A CA 1
ATOM 888 C C . HIS A 1 119 ? 15.418 -1.220 0.204 1.00 90.19 119 HIS A C 1
ATOM 890 O O . HIS A 1 119 ? 14.835 -0.278 0.733 1.00 90.19 119 HIS A O 1
ATOM 896 N N . GLY A 1 120 ? 16.757 -1.290 0.180 1.00 86.88 120 GLY A N 1
ATOM 897 C CA . GLY A 1 120 ? 17.625 -0.216 0.676 1.00 86.88 120 GLY A CA 1
ATOM 898 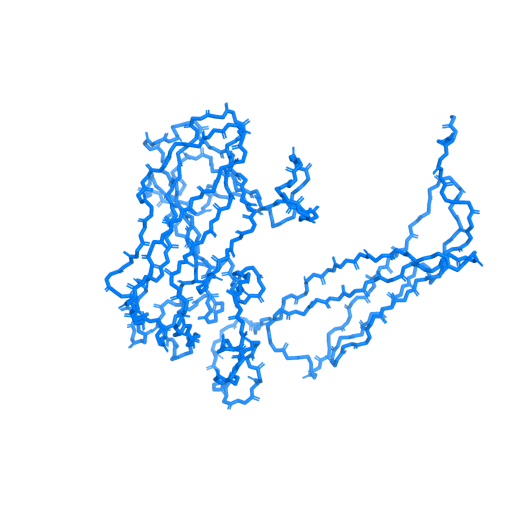C C . GLY A 1 120 ? 17.507 1.099 -0.110 1.00 86.88 120 GLY A C 1
ATOM 899 O O . GLY A 1 120 ? 17.981 2.134 0.354 1.00 86.88 120 GLY A O 1
ATOM 900 N N . ASP A 1 121 ? 16.862 1.079 -1.280 1.00 95.44 121 ASP A N 1
ATOM 901 C CA . ASP A 1 121 ? 16.585 2.263 -2.094 1.00 95.44 121 ASP A CA 1
ATOM 902 C C . ASP A 1 121 ? 15.206 2.875 -1.830 1.00 95.44 121 ASP A C 1
ATOM 904 O O . ASP A 1 121 ? 14.894 3.892 -2.458 1.00 95.44 121 ASP A O 1
ATOM 908 N N . ILE A 1 122 ? 14.392 2.270 -0.959 1.00 93.62 122 ILE A N 1
ATOM 909 C CA . ILE A 1 122 ? 13.037 2.721 -0.646 1.00 93.62 122 ILE A CA 1
ATOM 910 C C . ILE A 1 122 ? 13.061 3.610 0.604 1.00 93.62 122 ILE A C 1
ATOM 912 O O . ILE A 1 122 ? 13.564 3.214 1.653 1.00 93.62 122 ILE A O 1
ATOM 916 N N . ALA A 1 123 ? 12.450 4.790 0.514 1.00 88.81 123 ALA A N 1
ATOM 917 C CA . ALA A 1 123 ? 11.985 5.540 1.676 1.00 88.81 123 ALA A CA 1
ATOM 918 C C . ALA A 1 123 ? 10.453 5.601 1.640 1.00 88.81 123 ALA A C 1
ATOM 920 O O . ALA A 1 123 ? 9.881 6.063 0.652 1.00 88.81 123 ALA A O 1
ATOM 921 N N . TYR A 1 124 ? 9.817 5.122 2.705 1.00 85.88 124 TYR A N 1
ATOM 922 C CA . TYR A 1 124 ? 8.366 5.010 2.843 1.00 85.88 124 TYR A CA 1
ATOM 923 C C . TYR A 1 124 ? 7.872 5.969 3.925 1.00 85.88 124 TYR A C 1
ATOM 925 O O . TYR A 1 124 ? 8.369 5.933 5.049 1.00 85.88 124 TYR A O 1
ATOM 933 N N . GLU A 1 125 ? 6.909 6.814 3.579 1.00 78.94 125 GLU A N 1
ATOM 934 C CA . GLU A 1 125 ? 6.236 7.733 4.492 1.00 78.94 125 GLU A CA 1
ATOM 935 C C . GLU A 1 125 ? 4.728 7.440 4.446 1.00 78.94 125 GLU A C 1
ATOM 937 O O . GLU A 1 125 ? 4.082 7.774 3.449 1.00 78.94 125 GLU A O 1
ATOM 942 N N . PRO A 1 126 ? 4.153 6.783 5.470 1.00 73.56 126 PRO A N 1
ATOM 943 C CA . PRO A 1 126 ? 2.734 6.430 5.478 1.00 73.56 126 PRO A CA 1
ATOM 944 C C . PRO A 1 126 ? 1.803 7.645 5.588 1.00 73.56 126 PRO A C 1
ATOM 946 O O . PRO A 1 126 ? 0.640 7.536 5.212 1.00 73.56 126 PRO A O 1
ATOM 949 N N . VAL A 1 127 ? 2.286 8.782 6.108 1.00 76.56 127 VAL A N 1
ATOM 950 C CA . VAL A 1 127 ? 1.491 10.003 6.314 1.00 76.56 127 VAL A CA 1
ATOM 951 C C . VAL A 1 127 ? 2.251 11.198 5.739 1.00 76.56 127 VAL A C 1
ATOM 953 O O . VAL A 1 127 ? 2.966 11.921 6.433 1.00 76.56 127 VAL A O 1
ATOM 956 N N . SER A 1 128 ? 2.089 11.425 4.438 1.00 74.94 128 SER A N 1
ATOM 957 C CA . SER A 1 128 ? 2.694 12.547 3.722 1.00 74.94 128 SER A CA 1
ATOM 958 C C . SER A 1 128 ? 1.680 13.647 3.422 1.00 74.94 128 SER A C 1
ATOM 960 O O . SER A 1 128 ? 0.585 13.406 2.911 1.00 74.94 128 SER A O 1
ATOM 962 N N . ASN A 1 129 ? 2.107 14.883 3.685 1.00 78.25 129 ASN A N 1
ATOM 963 C CA . ASN A 1 129 ? 1.422 16.119 3.296 1.00 78.25 129 ASN A CA 1
ATOM 964 C C . ASN A 1 129 ? 2.161 16.845 2.159 1.00 78.25 129 ASN A C 1
ATOM 966 O O . ASN A 1 129 ? 1.943 18.034 1.927 1.00 78.25 129 ASN A O 1
ATOM 970 N N . ALA A 1 130 ? 3.088 16.161 1.474 1.00 78.25 130 ALA A N 1
ATOM 971 C CA . ALA A 1 130 ? 3.852 16.750 0.374 1.00 78.25 130 ALA A CA 1
ATOM 972 C C . ALA A 1 130 ? 2.969 17.095 -0.839 1.00 78.25 130 ALA A C 1
ATOM 974 O O . ALA A 1 130 ? 3.331 17.955 -1.644 1.00 78.25 130 ALA A O 1
ATOM 975 N N . VAL A 1 131 ? 1.808 16.446 -0.951 1.00 84.06 131 VAL A N 1
ATOM 976 C CA . VAL A 1 131 ? 0.745 16.752 -1.911 1.00 84.06 131 VAL A CA 1
ATOM 977 C C . VAL A 1 131 ? -0.606 16.734 -1.192 1.00 84.06 131 VAL A C 1
ATOM 979 O O . VAL A 1 131 ? -0.743 16.015 -0.201 1.00 84.06 131 VAL A O 1
ATOM 982 N N . PRO A 1 132 ? -1.619 17.477 -1.678 1.00 82.88 132 PRO A N 1
ATOM 983 C CA . PRO A 1 132 ? -2.989 17.262 -1.239 1.00 82.88 132 PRO A CA 1
ATOM 984 C C . PRO A 1 132 ? -3.394 15.803 -1.513 1.00 82.88 132 PRO A C 1
ATOM 986 O O . PRO A 1 132 ? -3.178 15.327 -2.640 1.00 82.88 132 PRO A O 1
ATOM 989 N N . PRO A 1 133 ? -3.942 15.088 -0.517 1.00 78.44 133 PRO A N 1
ATOM 990 C CA . PRO A 1 133 ? -4.444 13.735 -0.721 1.00 78.44 133 PRO A CA 1
ATOM 991 C C . PRO A 1 133 ? -5.612 13.725 -1.715 1.00 78.44 133 PRO A C 1
ATOM 993 O O . PRO A 1 133 ? -6.195 14.767 -2.028 1.00 78.44 133 PRO A O 1
ATOM 996 N N . HIS A 1 134 ? -5.914 12.546 -2.254 1.00 88.31 134 HIS A N 1
ATOM 997 C CA . HIS A 1 134 ? -7.122 12.355 -3.046 1.00 88.31 134 HIS A CA 1
ATOM 998 C C . HIS A 1 134 ? -8.353 12.291 -2.123 1.00 88.31 134 HIS A C 1
ATOM 1000 O O . HIS A 1 134 ? -8.243 11.863 -0.978 1.00 88.31 134 HIS A O 1
ATOM 1006 N N . GLY A 1 135 ? -9.512 12.734 -2.617 1.00 80.44 135 GLY A N 1
ATOM 1007 C CA . GLY A 1 135 ? -10.787 12.574 -1.914 1.00 80.44 135 GLY A CA 1
ATOM 1008 C C . GLY A 1 135 ? -10.867 13.295 -0.564 1.00 80.44 135 GLY A C 1
ATOM 1009 O O . GLY A 1 135 ? -10.506 14.467 -0.445 1.00 80.44 135 GLY A O 1
ATOM 1010 N N . GLU A 1 136 ? -11.409 12.594 0.433 1.00 72.75 136 GLU A N 1
ATOM 1011 C CA . GLU A 1 136 ? -11.587 13.083 1.811 1.00 72.75 136 GLU A CA 1
ATOM 1012 C C . GLU A 1 136 ? -10.452 12.646 2.751 1.00 72.75 136 GLU A C 1
ATOM 1014 O O . GLU A 1 136 ? -10.497 12.923 3.955 1.00 72.75 136 GLU A O 1
ATOM 1019 N N . GLU A 1 137 ? -9.428 11.975 2.214 1.00 66.88 137 GLU A N 1
ATOM 1020 C CA . GLU A 1 137 ? -8.300 11.503 3.003 1.00 66.88 137 GLU A CA 1
ATOM 1021 C C . GLU A 1 137 ? -7.535 12.655 3.656 1.00 66.88 137 GLU A C 1
ATOM 1023 O O . GLU A 1 137 ? -7.463 13.777 3.151 1.00 66.88 137 GLU A O 1
ATOM 1028 N N . LYS A 1 138 ? -6.932 12.376 4.816 1.00 61.94 138 LYS A N 1
ATOM 1029 C CA . LYS A 1 138 ? -6.159 13.386 5.561 1.00 61.94 138 LYS A CA 1
ATOM 1030 C C . LYS A 1 138 ? -4.698 13.463 5.122 1.00 61.94 138 LYS A C 1
ATOM 1032 O O . LYS A 1 138 ? -4.047 14.470 5.390 1.00 61.94 138 LYS A O 1
ATOM 1037 N N . SER A 1 139 ? -4.188 12.423 4.466 1.00 68.62 139 SER A N 1
ATOM 1038 C CA . SER A 1 139 ? -2.800 12.318 4.006 1.00 68.62 139 SER A CA 1
ATOM 1039 C C . SER A 1 139 ? -2.660 11.292 2.886 1.00 68.62 139 SER A C 1
ATOM 1041 O O . SER A 1 139 ? -3.489 10.398 2.756 1.00 68.62 139 SER A O 1
ATOM 1043 N N . ALA A 1 140 ? -1.588 11.397 2.102 1.00 80.19 140 ALA A N 1
ATOM 1044 C CA . ALA A 1 140 ? -1.202 10.374 1.134 1.00 80.19 140 ALA A CA 1
ATOM 1045 C C . ALA A 1 140 ? -0.064 9.504 1.682 1.00 80.19 140 ALA A C 1
ATOM 1047 O O . ALA A 1 140 ? 0.725 9.954 2.512 1.00 80.19 140 ALA A O 1
ATOM 1048 N N . ILE A 1 141 ? 0.084 8.296 1.148 1.00 85.50 141 ILE A N 1
ATOM 1049 C CA . ILE A 1 141 ? 1.303 7.501 1.303 1.00 85.50 141 ILE A CA 1
ATOM 1050 C C . ILE A 1 141 ? 2.320 8.010 0.285 1.00 85.50 141 ILE A C 1
ATOM 1052 O O . ILE A 1 141 ? 1.988 8.175 -0.886 1.00 85.50 141 ILE A O 1
ATOM 1056 N N . GLU A 1 142 ? 3.564 8.226 0.696 1.00 91.12 142 GLU A N 1
ATOM 1057 C CA . GLU A 1 142 ? 4.654 8.622 -0.191 1.00 91.12 142 GLU A CA 1
ATOM 1058 C C . GLU A 1 142 ? 5.754 7.560 -0.219 1.00 91.12 142 GLU A C 1
ATOM 1060 O O . GLU A 1 142 ? 6.310 7.170 0.806 1.00 91.12 142 GLU A O 1
ATOM 1065 N N . ILE A 1 143 ? 6.110 7.130 -1.427 1.00 96.56 143 ILE A N 1
ATOM 1066 C CA . ILE A 1 143 ? 7.168 6.156 -1.675 1.00 96.56 143 ILE A CA 1
ATOM 1067 C C . ILE A 1 143 ? 8.231 6.809 -2.548 1.00 96.56 143 ILE A C 1
ATOM 1069 O O . ILE A 1 143 ? 7.975 7.205 -3.690 1.00 96.56 143 ILE A O 1
ATOM 1073 N N . ARG A 1 144 ? 9.453 6.909 -2.023 1.00 97.94 144 ARG A N 1
ATOM 1074 C CA . ARG A 1 144 ? 10.628 7.366 -2.771 1.00 97.94 144 ARG A CA 1
ATOM 1075 C C . ARG A 1 144 ? 11.499 6.168 -3.106 1.00 97.94 144 ARG A C 1
ATOM 1077 O O . ARG A 1 144 ? 11.876 5.419 -2.213 1.00 97.94 144 ARG A O 1
ATOM 1084 N N . TYR A 1 145 ? 11.872 6.035 -4.370 1.00 98.25 145 TYR A N 1
ATOM 1085 C CA . TYR A 1 145 ? 12.819 5.032 -4.846 1.00 98.25 145 TYR A CA 1
ATOM 1086 C C . TYR A 1 145 ? 14.044 5.724 -5.427 1.00 98.25 145 TYR A C 1
ATOM 1088 O O . TYR A 1 145 ? 13.906 6.583 -6.293 1.00 98.25 145 TYR A O 1
ATOM 1096 N N . SER A 1 146 ? 15.244 5.369 -4.967 1.00 97.75 146 SER A N 1
ATOM 1097 C CA . SER A 1 146 ? 16.480 6.047 -5.393 1.00 97.75 146 SER A CA 1
ATOM 1098 C C . SER A 1 146 ? 17.199 5.410 -6.588 1.00 97.75 146 SER A C 1
ATOM 1100 O O . SER A 1 146 ? 18.102 6.038 -7.141 1.00 97.75 146 SER A O 1
ATOM 1102 N N . ALA A 1 147 ? 16.809 4.197 -7.002 1.00 97.25 147 ALA A N 1
ATOM 1103 C CA . ALA A 1 147 ? 17.369 3.481 -8.155 1.00 97.25 147 ALA A CA 1
ATOM 1104 C C . ALA A 1 147 ? 18.902 3.275 -8.136 1.00 97.25 147 ALA A C 1
ATOM 1106 O O . ALA A 1 147 ? 19.544 3.136 -9.186 1.00 97.25 147 ALA A O 1
ATOM 1107 N N . LYS A 1 148 ? 19.504 3.234 -6.941 1.00 97.56 148 LYS A N 1
ATOM 1108 C CA . LYS A 1 148 ? 20.947 3.019 -6.742 1.00 97.56 148 LYS A CA 1
ATOM 1109 C C . LYS A 1 148 ? 21.354 1.561 -6.897 1.00 97.56 148 LYS A C 1
ATOM 1111 O O . LYS A 1 148 ? 22.538 1.293 -7.089 1.00 97.56 148 LYS A O 1
ATOM 1116 N N . LYS A 1 149 ? 20.381 0.647 -6.876 1.00 96.00 149 LYS A N 1
ATOM 1117 C CA . LYS A 1 149 ? 20.578 -0.797 -6.936 1.00 96.00 149 LYS A CA 1
ATOM 1118 C C . LYS A 1 149 ? 21.298 -1.320 -5.687 1.00 96.00 149 LYS A C 1
ATOM 1120 O O . LYS A 1 149 ? 22.190 -2.161 -5.795 1.00 96.00 149 LYS A O 1
ATOM 1125 N N . SER A 1 150 ? 20.938 -0.799 -4.508 1.00 91.75 150 SER A N 1
ATOM 1126 C CA . SER A 1 150 ? 21.659 -1.076 -3.253 1.00 91.75 150 SER A CA 1
ATOM 1127 C C . SER A 1 150 ? 21.682 -2.558 -2.853 1.00 91.75 150 SER A C 1
ATOM 1129 O O . SER A 1 150 ? 22.602 -2.964 -2.147 1.00 91.75 150 SER A O 1
ATOM 1131 N N . ASN A 1 151 ? 20.743 -3.380 -3.342 1.00 95.25 151 ASN A N 1
ATOM 1132 C CA . ASN A 1 151 ? 20.711 -4.827 -3.099 1.00 95.25 151 ASN A CA 1
ATOM 1133 C C . ASN A 1 151 ? 20.946 -5.665 -4.375 1.00 95.25 151 ASN A C 1
ATOM 1135 O O . ASN A 1 151 ? 20.836 -6.888 -4.342 1.00 95.25 151 ASN A O 1
ATOM 1139 N N . GLY A 1 152 ? 21.301 -5.045 -5.504 1.00 96.12 152 GLY A N 1
ATOM 1140 C CA . GLY A 1 152 ? 21.664 -5.753 -6.732 1.00 96.12 152 GLY A CA 1
ATOM 1141 C C . GLY A 1 152 ? 20.506 -6.207 -7.636 1.00 96.12 152 GLY A C 1
ATOM 1142 O O . GLY A 1 152 ? 20.788 -6.749 -8.708 1.00 96.12 152 GLY A O 1
ATOM 1143 N N . ALA A 1 153 ? 19.239 -5.962 -7.291 1.00 97.25 153 ALA A N 1
ATOM 1144 C CA . ALA A 1 153 ? 18.080 -6.500 -8.015 1.00 97.25 153 ALA A CA 1
ATOM 1145 C C . ALA A 1 153 ? 17.712 -5.694 -9.276 1.00 97.25 153 ALA A C 1
ATOM 1147 O O . ALA A 1 153 ? 17.313 -6.259 -10.293 1.00 97.25 153 ALA A O 1
ATOM 1148 N N . GLY A 1 154 ? 17.882 -4.372 -9.248 1.00 97.44 154 GLY A N 1
ATOM 1149 C CA . GLY A 1 154 ? 17.434 -3.449 -10.297 1.00 97.44 154 GLY A CA 1
ATOM 1150 C C . GLY A 1 154 ? 15.949 -3.079 -10.211 1.00 97.44 154 GLY A C 1
ATOM 1151 O O . GLY A 1 154 ? 15.454 -2.364 -11.085 1.00 97.44 154 GLY A O 1
ATOM 1152 N N . TRP A 1 155 ? 15.251 -3.550 -9.181 1.00 98.38 155 TRP A N 1
ATOM 1153 C CA . TRP A 1 155 ? 13.852 -3.268 -8.875 1.00 98.38 155 TRP A CA 1
ATOM 1154 C C . TRP A 1 155 ? 13.633 -3.321 -7.370 1.00 98.38 155 TRP A C 1
ATOM 1156 O O . TRP A 1 155 ? 14.411 -3.958 -6.665 1.00 98.38 155 TRP A O 1
ATOM 1166 N N . ALA A 1 156 ? 12.589 -2.663 -6.884 1.00 98.25 156 ALA A N 1
ATOM 1167 C CA . ALA A 1 156 ? 12.198 -2.700 -5.485 1.00 98.25 156 ALA A CA 1
ATOM 1168 C C . ALA A 1 156 ? 10.672 -2.690 -5.367 1.00 98.25 156 ALA A C 1
ATOM 1170 O O . ALA A 1 156 ? 9.972 -2.218 -6.267 1.00 98.25 156 ALA A O 1
ATOM 1171 N N . GLY A 1 157 ? 10.155 -3.221 -4.266 1.00 98.25 157 GLY A N 1
ATOM 1172 C CA . GLY A 1 157 ? 8.722 -3.227 -4.013 1.00 98.25 157 GLY A CA 1
ATOM 1173 C C . GLY A 1 157 ? 8.382 -3.414 -2.545 1.00 98.25 157 GLY A C 1
ATOM 1174 O O . GLY A 1 157 ? 9.241 -3.778 -1.741 1.00 98.25 157 GLY A O 1
ATOM 1175 N N . ILE A 1 158 ? 7.121 -3.155 -2.223 1.00 97.88 158 ILE A N 1
ATOM 1176 C CA . ILE A 1 158 ? 6.546 -3.345 -0.893 1.00 97.88 158 ILE A CA 1
ATOM 1177 C C . ILE A 1 158 ? 5.251 -4.130 -1.071 1.00 97.88 158 ILE A C 1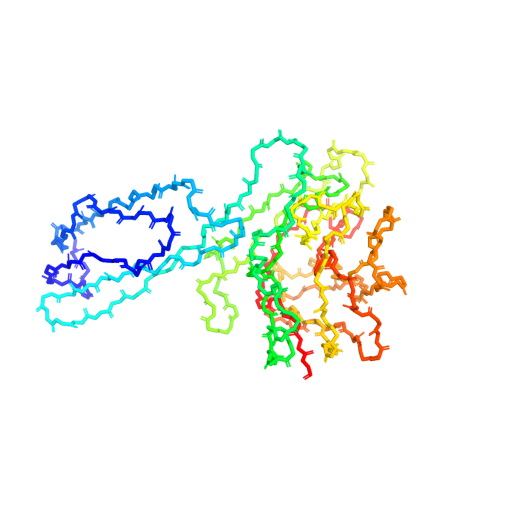
ATOM 1179 O O . ILE A 1 158 ? 4.371 -3.704 -1.820 1.00 97.88 158 ILE A O 1
ATOM 1183 N N . TYR A 1 159 ? 5.150 -5.268 -0.395 1.00 97.19 159 TYR A N 1
ATOM 1184 C CA . TYR A 1 159 ? 3.893 -5.964 -0.147 1.00 97.19 159 TYR A CA 1
ATOM 1185 C C . TYR A 1 159 ? 3.249 -5.427 1.132 1.00 97.19 159 TYR A C 1
ATOM 1187 O O . TYR A 1 159 ? 3.915 -5.294 2.162 1.00 97.19 159 TYR A O 1
ATOM 1195 N N . TRP A 1 160 ? 1.942 -5.210 1.064 1.00 93.75 160 TRP A N 1
ATOM 1196 C CA . TRP A 1 160 ? 1.066 -5.088 2.214 1.00 93.75 160 TRP A CA 1
ATOM 1197 C C . TRP A 1 160 ? 0.600 -6.493 2.592 1.00 93.75 160 TRP A C 1
ATOM 1199 O O . TRP A 1 160 ? -0.149 -7.115 1.836 1.00 93.75 160 TRP A O 1
ATOM 1209 N N . GLN A 1 161 ? 1.100 -7.016 3.710 1.00 87.62 161 GLN A N 1
ATOM 1210 C CA . GLN A 1 161 ? 0.917 -8.403 4.135 1.00 87.62 161 GLN A CA 1
ATOM 1211 C C . GLN A 1 161 ? 0.076 -8.501 5.398 1.00 87.62 161 GLN A C 1
ATOM 1213 O O . GLN A 1 161 ? 0.097 -7.613 6.248 1.00 87.62 161 GLN A O 1
ATOM 1218 N N . PHE A 1 162 ? -0.637 -9.612 5.520 1.00 79.00 162 PHE A N 1
ATOM 1219 C CA . PHE A 1 162 ? -1.252 -10.037 6.759 1.00 79.00 162 PHE A CA 1
ATOM 1220 C C . PHE A 1 162 ? -0.983 -11.530 7.021 1.00 79.00 162 PHE A C 1
ATOM 1222 O O . PHE A 1 162 ? -1.211 -12.362 6.144 1.00 79.00 162 PHE A O 1
ATOM 1229 N N . PRO A 1 163 ? -0.575 -11.900 8.243 1.00 78.69 163 PRO A N 1
ATOM 1230 C CA . PRO A 1 163 ? 0.032 -11.031 9.249 1.00 78.69 163 PRO A CA 1
ATOM 1231 C C . PRO A 1 163 ? 1.281 -10.310 8.722 1.00 78.69 163 PRO A C 1
ATOM 1233 O O . PRO A 1 163 ? 1.760 -10.587 7.619 1.00 78.69 163 PRO A O 1
ATOM 1236 N N . ASP A 1 164 ? 1.810 -9.383 9.519 1.00 75.19 164 ASP A N 1
ATOM 1237 C CA . ASP A 1 164 ? 3.082 -8.727 9.216 1.00 75.19 164 ASP A CA 1
ATOM 1238 C C . ASP A 1 164 ? 4.167 -9.762 8.884 1.00 75.19 164 ASP A C 1
ATOM 1240 O O . ASP A 1 164 ? 4.349 -10.764 9.587 1.00 75.19 164 ASP A O 1
ATOM 1244 N N . SER A 1 165 ? 4.887 -9.498 7.796 1.00 76.31 165 SER A N 1
ATOM 1245 C CA . SER A 1 165 ? 6.001 -10.308 7.305 1.00 76.31 165 SER A CA 1
ATOM 1246 C C . SER A 1 165 ? 5.632 -11.758 6.942 1.00 76.31 165 SER A C 1
ATOM 1248 O O . SER A 1 165 ? 6.511 -12.621 6.902 1.00 76.31 165 SER A O 1
ATOM 1250 N N . ASN A 1 166 ? 4.356 -12.056 6.667 1.00 81.50 166 ASN A N 1
ATOM 1251 C CA . ASN A 1 166 ? 3.933 -13.396 6.265 1.00 81.50 166 ASN A CA 1
ATOM 1252 C C . ASN A 1 166 ? 4.220 -13.657 4.774 1.00 81.50 166 ASN A C 1
ATOM 1254 O O . ASN A 1 166 ? 3.552 -13.115 3.899 1.00 81.50 166 ASN A O 1
ATOM 1258 N N . TRP A 1 167 ? 5.188 -14.528 4.479 1.00 91.00 167 TRP A N 1
ATOM 1259 C CA . TRP A 1 167 ? 5.518 -14.983 3.118 1.00 91.00 167 TRP A CA 1
ATOM 1260 C C . TRP A 1 167 ? 4.882 -16.337 2.761 1.00 91.00 167 TRP A C 1
ATOM 1262 O O . TRP A 1 167 ? 5.320 -17.019 1.833 1.00 91.00 167 TRP A O 1
ATOM 1272 N N . GLY A 1 168 ? 3.813 -16.704 3.473 1.00 89.69 168 GLY A N 1
ATOM 1273 C CA . GLY A 1 168 ? 3.154 -18.005 3.377 1.00 89.69 168 GLY A CA 1
ATOM 1274 C C . GLY A 1 168 ? 3.757 -19.043 4.318 1.00 89.69 168 GLY A C 1
ATOM 1275 O O . GLY A 1 168 ? 3.497 -20.227 4.164 1.00 89.69 168 GLY A O 1
ATOM 1276 N N . ASP A 1 169 ? 4.559 -18.622 5.294 1.00 81.62 169 ASP A N 1
ATOM 1277 C CA . ASP A 1 169 ? 5.097 -19.503 6.338 1.00 81.62 169 ASP A CA 1
ATOM 1278 C C . ASP A 1 169 ? 4.083 -19.719 7.477 1.00 81.62 169 ASP A C 1
ATOM 1280 O O . ASP A 1 169 ? 4.245 -20.613 8.306 1.00 81.62 169 ASP A O 1
ATOM 1284 N N . TYR A 1 170 ? 3.018 -18.906 7.518 1.00 78.19 170 TYR A N 1
ATOM 1285 C CA . TYR A 1 170 ? 1.965 -18.971 8.528 1.00 78.19 170 TYR A CA 1
ATOM 1286 C C . TYR A 1 170 ? 0.590 -19.187 7.887 1.00 78.19 170 TYR A C 1
ATOM 1288 O O . TYR A 1 170 ? 0.274 -18.539 6.889 1.00 78.19 170 TYR A O 1
ATOM 1296 N N . PRO A 1 171 ? -0.280 -20.012 8.500 1.00 76.94 171 PRO A N 1
ATOM 1297 C CA . PRO A 1 171 ? -1.587 -20.357 7.938 1.00 76.94 171 PRO A CA 1
ATOM 1298 C C . PRO A 1 171 ? -2.598 -19.205 7.945 1.00 76.94 171 PRO A C 1
ATOM 1300 O O . PRO A 1 171 ? -3.676 -19.338 7.371 1.00 76.94 171 PRO A O 1
ATOM 1303 N N . LEU A 1 172 ? -2.289 -18.085 8.599 1.00 78.62 172 LEU A N 1
ATOM 1304 C CA . LEU A 1 172 ? -3.195 -16.946 8.699 1.00 78.62 172 LEU A CA 1
ATOM 1305 C C . LEU A 1 172 ? -3.244 -16.157 7.384 1.00 78.62 172 LEU A C 1
ATOM 1307 O O . LEU A 1 172 ? -2.213 -15.853 6.793 1.00 78.62 172 LEU A O 1
ATOM 1311 N N . GLY A 1 173 ? -4.457 -15.793 6.983 1.00 81.06 173 GLY A N 1
ATOM 1312 C CA . GLY A 1 173 ? -4.783 -14.958 5.830 1.00 81.06 173 GLY A CA 1
ATOM 1313 C C . GLY A 1 173 ? -6.252 -14.545 5.927 1.00 81.06 173 GLY A C 1
ATOM 1314 O O . GLY A 1 173 ? -7.024 -15.191 6.641 1.00 81.06 173 GLY A O 1
ATOM 1315 N N . TYR A 1 174 ? -6.643 -13.465 5.256 1.00 85.44 174 TYR A N 1
ATOM 1316 C CA . TYR A 1 174 ? -8.039 -13.026 5.259 1.00 85.44 174 TYR A CA 1
ATOM 1317 C C . TYR A 1 174 ? -8.862 -13.776 4.213 1.00 85.44 174 TYR A C 1
ATOM 1319 O O . TYR A 1 174 ? -8.404 -13.959 3.085 1.00 85.44 174 TYR A O 1
ATOM 1327 N N . ASP A 1 175 ? -10.088 -14.155 4.569 1.00 89.19 175 ASP A N 1
ATOM 1328 C CA . ASP A 1 175 ? -11.102 -14.539 3.589 1.00 89.19 175 ASP A CA 1
ATOM 1329 C C . ASP A 1 175 ? -11.777 -13.267 3.066 1.00 89.19 175 ASP A C 1
ATOM 1331 O O . ASP A 1 175 ? -12.521 -12.591 3.778 1.00 89.19 175 ASP A O 1
ATOM 1335 N N . LEU A 1 176 ? -11.470 -12.920 1.820 1.00 93.12 176 LEU A N 1
ATOM 1336 C CA . LEU A 1 176 ? -11.994 -11.747 1.126 1.00 93.12 176 LEU A CA 1
ATOM 1337 C C . LEU A 1 176 ? -12.975 -12.154 0.019 1.00 93.12 176 LEU A C 1
ATOM 1339 O O . LEU A 1 176 ? -13.159 -11.438 -0.972 1.00 93.12 176 LEU A O 1
ATOM 1343 N N . THR A 1 177 ? -13.621 -13.311 0.172 1.00 93.38 177 THR A N 1
ATOM 1344 C CA . THR A 1 177 ? -14.622 -13.797 -0.774 1.00 93.38 177 THR A CA 1
ATOM 1345 C C . THR A 1 177 ? -15.718 -12.753 -1.004 1.00 93.38 177 THR A C 1
ATOM 1347 O O . THR A 1 177 ? -16.302 -12.178 -0.084 1.00 93.38 177 THR A O 1
ATOM 1350 N N . GLY A 1 178 ? -16.014 -12.506 -2.281 1.00 93.50 178 GLY A N 1
ATOM 1351 C CA . GLY A 1 178 ? -17.056 -11.578 -2.717 1.00 93.50 178 GLY A CA 1
ATOM 1352 C C . GLY A 1 178 ? -16.564 -10.174 -3.064 1.00 93.50 178 GLY A C 1
ATOM 1353 O O . GLY A 1 178 ? -17.321 -9.446 -3.701 1.00 93.50 178 GLY A O 1
ATOM 1354 N N . PHE A 1 179 ? -15.328 -9.799 -2.719 1.00 96.94 179 PHE A N 1
ATOM 1355 C CA . PHE A 1 179 ? -14.680 -8.635 -3.329 1.00 96.94 179 PHE A CA 1
ATOM 1356 C C . PHE A 1 179 ? -14.344 -8.931 -4.793 1.00 96.94 179 PHE A C 1
ATOM 1358 O O . PHE A 1 179 ? -13.920 -10.032 -5.139 1.00 96.94 179 PHE A O 1
ATOM 1365 N N . THR A 1 180 ? -14.575 -7.958 -5.671 1.00 98.06 180 THR A N 1
ATOM 1366 C CA . THR A 1 180 ? -14.499 -8.143 -7.128 1.00 98.06 180 THR A CA 1
ATOM 1367 C C . THR A 1 180 ? -13.471 -7.240 -7.790 1.00 98.06 180 THR A C 1
ATOM 1369 O O . THR A 1 180 ? -13.203 -7.392 -8.978 1.00 98.06 180 THR A O 1
ATOM 1372 N N . ARG A 1 181 ? -12.861 -6.311 -7.051 1.00 97.88 181 ARG A N 1
ATOM 1373 C CA . ARG A 1 181 ? -11.899 -5.354 -7.605 1.00 97.88 181 ARG A CA 1
ATOM 1374 C C . ARG A 1 181 ? -11.023 -4.754 -6.517 1.00 97.88 181 ARG A C 1
ATOM 1376 O O . ARG A 1 181 ? -11.513 -4.425 -5.442 1.00 97.88 181 ARG A O 1
ATOM 1383 N N . LEU A 1 182 ? -9.743 -4.581 -6.832 1.00 98.69 182 LEU A N 1
ATOM 1384 C CA . LEU A 1 182 ? -8.811 -3.755 -6.065 1.00 98.69 182 LEU A CA 1
ATOM 1385 C C . LEU A 1 182 ? -8.628 -2.429 -6.804 1.00 98.69 182 LEU A C 1
ATOM 1387 O O . LEU A 1 182 ? -8.375 -2.429 -8.011 1.00 98.69 182 LEU A O 1
ATOM 1391 N N . THR A 1 183 ? -8.709 -1.313 -6.094 1.00 98.56 183 THR A N 1
ATOM 1392 C CA . THR A 1 183 ? -8.447 0.025 -6.620 1.00 98.56 183 THR A CA 1
ATOM 1393 C C . THR A 1 183 ? -7.376 0.739 -5.818 1.00 98.56 183 THR A C 1
ATOM 1395 O O . THR A 1 183 ? -7.290 0.575 -4.609 1.00 98.56 183 THR A O 1
ATOM 1398 N N . VAL A 1 184 ? -6.594 1.578 -6.486 1.00 98.38 184 VAL A N 1
ATOM 1399 C CA . VAL A 1 184 ? -5.669 2.510 -5.838 1.00 98.38 184 VAL A CA 1
ATOM 1400 C C . VAL A 1 184 ? -5.658 3.823 -6.602 1.00 98.38 184 VAL A C 1
ATOM 1402 O O . VAL A 1 184 ? -5.575 3.824 -7.833 1.00 98.38 184 VAL A O 1
ATOM 1405 N N . TRP A 1 185 ? -5.711 4.945 -5.891 1.00 98.44 185 TRP A N 1
ATOM 1406 C CA . TRP A 1 185 ? -5.377 6.236 -6.476 1.00 98.44 185 TRP A CA 1
ATOM 1407 C C . TRP A 1 185 ? -3.876 6.452 -6.394 1.00 98.44 185 TRP A C 1
ATOM 1409 O O . TRP A 1 185 ? -3.275 6.326 -5.329 1.00 98.44 185 TRP A O 1
ATOM 1419 N N . ALA A 1 186 ? -3.259 6.785 -7.525 1.00 98.62 186 ALA A N 1
ATOM 1420 C CA . ALA A 1 186 ? -1.831 7.046 -7.584 1.00 98.62 186 ALA A CA 1
ATOM 1421 C C . ALA A 1 186 ? -1.496 8.246 -8.469 1.00 98.62 186 ALA A C 1
ATOM 1423 O O . ALA A 1 186 ? -2.155 8.510 -9.479 1.00 98.62 186 ALA A O 1
ATOM 1424 N N . ARG A 1 187 ? -0.426 8.951 -8.099 1.00 98.62 187 ARG A N 1
ATOM 1425 C CA . ARG A 1 187 ? 0.195 10.006 -8.908 1.00 98.62 187 ARG A CA 1
ATOM 1426 C C . ARG A 1 187 ? 1.710 10.009 -8.746 1.00 98.62 187 ARG A C 1
ATOM 1428 O O . ARG A 1 187 ? 2.249 9.597 -7.719 1.00 98.62 187 ARG A O 1
ATOM 1435 N N . GLY A 1 188 ? 2.390 10.526 -9.756 1.00 98.62 188 GLY A N 1
ATOM 1436 C CA . GLY A 1 188 ? 3.800 10.878 -9.697 1.00 98.62 188 GLY A CA 1
ATOM 1437 C C . GLY A 1 188 ? 4.018 12.279 -9.121 1.00 98.62 188 GLY A C 1
ATOM 1438 O O . GLY A 1 188 ? 3.108 13.118 -9.080 1.00 98.62 188 GLY A O 1
ATOM 1439 N N . GLN A 1 189 ? 5.245 12.555 -8.688 1.00 98.44 189 GLN A N 1
ATOM 1440 C CA . GLN A 1 189 ? 5.657 13.901 -8.299 1.00 98.44 189 GLN A CA 1
ATOM 1441 C C . GLN A 1 189 ? 5.833 14.805 -9.524 1.00 98.44 189 GLN A C 1
ATOM 1443 O O . GLN A 1 189 ? 5.425 15.965 -9.498 1.00 98.44 189 GLN A O 1
ATOM 1448 N N . LYS A 1 190 ? 6.459 14.287 -10.584 1.00 97.75 190 LYS A N 1
ATOM 1449 C CA . LYS A 1 190 ? 6.832 15.030 -11.799 1.00 97.75 190 LYS A CA 1
ATOM 1450 C C . LYS A 1 190 ? 6.014 14.621 -13.022 1.00 97.75 190 LYS A C 1
ATOM 1452 O O . LYS A 1 190 ? 6.005 15.361 -14.004 1.00 97.75 190 LYS A O 1
ATOM 1457 N N . GLY A 1 191 ? 5.329 13.483 -12.952 1.00 96.88 191 GLY A N 1
ATOM 1458 C CA . GLY A 1 191 ? 4.717 12.837 -14.101 1.00 96.88 191 GLY A CA 1
ATOM 1459 C C . GLY A 1 191 ? 5.757 12.038 -14.889 1.00 96.88 191 GLY A C 1
ATOM 1460 O O . GLY A 1 191 ? 6.914 12.440 -15.033 1.00 96.88 191 GLY A O 1
ATOM 1461 N N . GLY A 1 192 ? 5.333 10.894 -15.417 1.00 98.25 192 GLY A N 1
ATOM 1462 C CA . GLY A 1 192 ? 6.194 9.953 -16.126 1.00 98.25 192 GLY A CA 1
ATOM 1463 C C . GLY A 1 192 ? 6.833 8.889 -15.233 1.00 98.25 192 GLY A C 1
ATOM 1464 O O . GLY A 1 192 ? 7.398 7.943 -15.777 1.00 98.25 192 GLY A O 1
ATOM 1465 N N . GLU A 1 193 ? 6.727 8.994 -13.901 1.00 98.75 193 GLU A N 1
ATOM 1466 C CA . GLU A 1 193 ? 7.135 7.919 -12.994 1.00 98.75 193 GLU A CA 1
ATOM 1467 C C . GLU A 1 193 ? 6.402 6.615 -13.326 1.00 98.75 193 GLU A C 1
ATOM 1469 O O . GLU A 1 193 ? 5.220 6.609 -13.674 1.00 98.75 193 GLU A O 1
ATOM 1474 N N . ARG A 1 194 ? 7.115 5.496 -13.212 1.00 98.56 194 ARG A N 1
ATOM 1475 C CA . ARG A 1 194 ? 6.612 4.169 -13.571 1.00 98.56 194 ARG A CA 1
ATOM 1476 C C . ARG A 1 194 ? 6.387 3.329 -12.319 1.00 98.56 194 ARG A C 1
ATOM 1478 O O . ARG A 1 194 ? 7.307 3.205 -11.508 1.00 98.56 194 ARG A O 1
ATOM 1485 N N . ALA A 1 195 ? 5.206 2.742 -12.166 1.00 98.75 195 ALA A N 1
ATOM 1486 C CA . ALA A 1 195 ? 4.918 1.802 -11.085 1.00 98.75 195 ALA A CA 1
ATOM 1487 C C . ALA A 1 195 ? 3.935 0.721 -11.519 1.00 98.75 195 ALA A C 1
ATOM 1489 O O . ALA A 1 195 ? 3.094 0.931 -12.386 1.00 98.75 195 ALA A O 1
ATOM 1490 N N . GLU A 1 196 ? 4.043 -0.439 -10.891 1.00 98.81 196 GLU A N 1
ATOM 1491 C CA . GLU A 1 196 ? 3.137 -1.564 -11.073 1.00 98.81 196 GLU A CA 1
ATOM 1492 C C . GLU A 1 196 ? 2.442 -1.867 -9.745 1.00 98.81 196 GLU A C 1
ATOM 1494 O O . GLU A 1 196 ? 3.093 -1.908 -8.697 1.00 98.81 196 GLU A O 1
ATOM 1499 N N . PHE A 1 197 ? 1.129 -2.095 -9.804 1.00 98.88 197 PHE A N 1
ATOM 1500 C CA . PHE A 1 197 ? 0.311 -2.445 -8.648 1.00 98.88 197 PHE A CA 1
ATOM 1501 C C . PHE A 1 197 ? -0.163 -3.892 -8.746 1.00 98.88 197 PHE A C 1
ATOM 1503 O O . PHE A 1 197 ? -0.442 -4.376 -9.853 1.00 98.88 197 PHE A O 1
ATOM 1510 N N . LYS A 1 198 ? -0.216 -4.602 -7.613 1.00 98.81 198 LYS A N 1
ATOM 1511 C CA . LYS A 1 198 ? -0.572 -6.033 -7.570 1.00 98.81 198 LYS A CA 1
ATOM 1512 C C . LYS A 1 198 ? -1.366 -6.425 -6.326 1.00 98.81 198 LYS A C 1
ATOM 1514 O O . LYS A 1 198 ? -1.444 -5.646 -5.382 1.00 98.81 198 LYS A O 1
ATOM 1519 N N . ILE A 1 199 ? -1.897 -7.647 -6.335 1.00 98.69 199 ILE A N 1
ATOM 1520 C CA . ILE A 1 199 ? -2.536 -8.328 -5.197 1.00 98.69 199 ILE A CA 1
ATOM 1521 C C . ILE A 1 199 ? -2.386 -9.854 -5.328 1.00 98.69 199 ILE A C 1
ATOM 1523 O O . ILE A 1 199 ? -2.411 -10.388 -6.445 1.00 98.69 199 ILE A O 1
ATOM 1527 N N . GLY A 1 200 ? -2.253 -10.538 -4.188 1.00 98.38 200 GLY A N 1
ATOM 1528 C CA . GLY A 1 200 ? -2.107 -11.991 -4.073 1.00 98.38 200 GLY A CA 1
ATOM 1529 C C . GLY A 1 200 ? -0.774 -12.530 -4.593 1.00 98.38 200 GLY A C 1
ATOM 1530 O O . GLY A 1 200 ? 0.145 -11.774 -4.898 1.00 98.38 200 GLY A O 1
ATOM 1531 N N . GLY A 1 201 ? -0.683 -13.848 -4.778 1.00 98.00 201 GLY A N 1
ATOM 1532 C CA . GLY A 1 201 ? 0.475 -14.507 -5.385 1.00 98.00 201 GLY A CA 1
ATOM 1533 C C . GLY A 1 201 ? 1.636 -14.860 -4.450 1.00 98.00 201 GLY A C 1
ATOM 1534 O O . GLY A 1 201 ? 2.704 -15.228 -4.942 1.00 98.00 201 GLY A O 1
ATOM 1535 N N . ILE A 1 202 ? 1.468 -14.794 -3.129 1.00 98.31 202 ILE A N 1
ATOM 1536 C CA . ILE A 1 202 ? 2.418 -15.380 -2.172 1.00 98.31 202 ILE A CA 1
ATOM 1537 C C . ILE A 1 202 ? 2.319 -16.916 -2.238 1.00 98.31 202 ILE A C 1
ATOM 1539 O O . ILE A 1 202 ? 1.222 -17.463 -2.270 1.00 98.31 202 ILE A O 1
ATOM 1543 N N . THR A 1 203 ? 3.454 -17.625 -2.310 1.00 96.69 203 THR A N 1
ATOM 1544 C CA . THR A 1 203 ? 3.529 -19.061 -2.689 1.00 96.69 203 THR A CA 1
ATOM 1545 C C . THR A 1 203 ? 4.180 -19.974 -1.636 1.00 96.69 203 THR A C 1
ATOM 1547 O O . THR A 1 203 ? 4.647 -21.057 -1.986 1.00 96.69 203 THR A O 1
ATOM 1550 N N . GLY A 1 204 ? 4.244 -19.550 -0.366 1.00 94.50 204 GLY A N 1
ATOM 1551 C CA . GLY A 1 204 ? 4.803 -20.348 0.738 1.00 94.50 204 GLY A CA 1
ATOM 1552 C C . GLY A 1 204 ? 4.018 -21.632 1.065 1.00 94.50 204 GLY A C 1
ATOM 1553 O O . GLY A 1 204 ? 3.178 -22.079 0.286 1.00 94.50 204 GLY A O 1
ATOM 1554 N N . GLU A 1 205 ? 4.287 -22.236 2.227 1.00 95.94 205 GLU A N 1
ATOM 1555 C CA . GLU A 1 205 ? 3.586 -23.444 2.711 1.00 95.94 205 GLU A CA 1
ATOM 1556 C C . GLU A 1 205 ? 2.060 -23.254 2.783 1.00 95.94 205 GLU A C 1
ATOM 1558 O O . GLU A 1 205 ? 1.293 -24.151 2.429 1.00 95.94 205 GLU A O 1
ATOM 1563 N N . PHE A 1 206 ? 1.637 -22.055 3.176 1.00 91.94 206 PHE A N 1
ATOM 1564 C CA . PHE A 1 206 ? 0.261 -21.581 3.216 1.00 91.94 206 PHE A CA 1
ATOM 1565 C C . PHE A 1 206 ? 0.117 -20.429 2.213 1.00 91.94 206 PHE A C 1
ATOM 1567 O O . PHE A 1 206 ? 0.259 -19.266 2.587 1.00 91.94 206 PHE A O 1
ATOM 1574 N N . PRO A 1 207 ? -0.057 -20.725 0.916 1.00 97.31 207 PRO A N 1
ATOM 1575 C CA . PRO A 1 207 ? -0.036 -19.713 -0.131 1.00 97.31 207 PRO A CA 1
ATOM 1576 C C . PRO A 1 207 ? -1.325 -18.889 -0.149 1.00 97.31 207 PRO A C 1
ATOM 1578 O O . PRO A 1 207 ? -2.367 -19.351 0.309 1.00 97.31 207 PRO A O 1
ATOM 1581 N N . ASP A 1 208 ? -1.272 -17.726 -0.802 1.00 98.50 208 ASP A N 1
ATOM 1582 C CA . ASP A 1 208 ? -2.488 -17.043 -1.242 1.00 98.50 208 ASP A CA 1
ATOM 1583 C C . ASP A 1 208 ? -3.329 -17.986 -2.111 1.00 98.50 208 ASP A C 1
ATOM 1585 O O . ASP A 1 208 ? -2.801 -18.625 -3.028 1.00 98.50 208 ASP A O 1
ATOM 1589 N N . SER A 1 209 ? -4.641 -17.995 -1.882 1.00 98.31 209 SER A N 1
ATOM 1590 C CA . SER A 1 209 ? -5.634 -18.611 -2.779 1.00 98.31 209 SER A CA 1
ATOM 1591 C C . SER A 1 209 ? -5.643 -17.948 -4.164 1.00 98.31 209 SER A C 1
ATOM 1593 O O . SER A 1 209 ? -5.755 -18.624 -5.191 1.00 98.31 209 SER A O 1
ATOM 1595 N N . LEU A 1 210 ? -5.427 -16.627 -4.210 1.00 98.38 210 LEU A N 1
ATOM 1596 C CA . LEU A 1 210 ? -5.318 -15.865 -5.447 1.00 98.38 210 LEU A CA 1
ATOM 1597 C C . LEU A 1 210 ? -3.996 -16.167 -6.163 1.00 98.38 210 LEU A C 1
ATOM 1599 O O . LEU A 1 210 ? -2.969 -15.535 -5.906 1.00 98.38 210 LEU A O 1
ATOM 1603 N N . GLN A 1 211 ? -4.043 -17.113 -7.103 1.00 97.25 211 GLN A N 1
ATOM 1604 C CA . GLN A 1 211 ? -2.913 -17.493 -7.950 1.00 97.25 211 GLN A CA 1
ATOM 1605 C C . GLN A 1 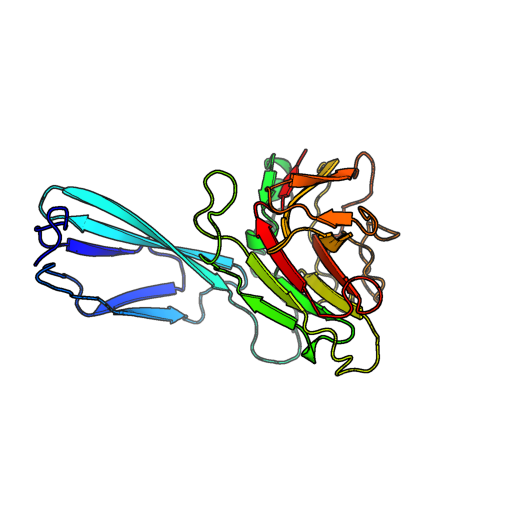211 ? -3.271 -17.454 -9.446 1.00 97.25 211 GLN A C 1
ATOM 1607 O O . GLN A 1 211 ? -4.349 -17.906 -9.843 1.00 97.25 211 GLN A O 1
ATOM 1612 N N . PRO A 1 212 ? -2.354 -16.991 -10.318 1.00 97.00 212 PRO A N 1
ATOM 1613 C CA . PRO A 1 212 ? -1.147 -16.230 -9.981 1.00 97.00 212 PRO A CA 1
ATOM 1614 C C . PRO A 1 212 ? -1.503 -14.830 -9.445 1.00 97.00 212 PRO A C 1
ATOM 1616 O O . PRO A 1 212 ? -2.665 -14.421 -9.491 1.00 97.00 212 PRO A O 1
ATOM 1619 N N . VAL A 1 213 ? -0.491 -14.071 -9.008 1.00 97.88 213 VAL A N 1
ATOM 1620 C CA . VAL A 1 213 ? -0.622 -12.634 -8.702 1.00 97.88 213 VAL A CA 1
ATOM 1621 C C . VAL A 1 213 ? -1.394 -11.896 -9.806 1.00 97.88 213 VAL A C 1
ATOM 1623 O O . VAL A 1 213 ? -1.123 -12.082 -10.996 1.00 97.88 213 VAL A O 1
ATOM 1626 N N . GLN A 1 214 ? -2.348 -11.048 -9.422 1.00 98.75 214 GLN A N 1
ATOM 1627 C CA . GLN A 1 214 ? -3.052 -10.161 -10.354 1.00 98.75 214 GLN A CA 1
ATOM 1628 C C . GLN A 1 214 ? -2.389 -8.785 -10.353 1.00 98.75 214 GLN A C 1
ATOM 1630 O O . GLN A 1 214 ? -1.899 -8.330 -9.320 1.00 98.75 214 GLN A O 1
ATOM 1635 N N . SER A 1 215 ? -2.334 -8.119 -11.508 1.00 98.50 215 SER A N 1
ATOM 1636 C CA . SER A 1 215 ? -1.593 -6.865 -11.644 1.00 98.50 215 SER A CA 1
ATOM 1637 C C . SER A 1 215 ? -2.178 -5.924 -12.687 1.00 98.50 215 SER A C 1
ATOM 1639 O O . SER A 1 215 ? -2.734 -6.356 -13.694 1.00 98.50 215 SER A O 1
ATOM 1641 N N . THR A 1 216 ? -1.955 -4.627 -12.480 1.00 98.62 216 THR A N 1
ATOM 1642 C CA . THR A 1 216 ? -2.149 -3.592 -13.498 1.00 98.62 216 THR A CA 1
ATOM 1643 C C . THR A 1 216 ? -1.128 -3.671 -14.638 1.00 98.62 216 THR A C 1
ATOM 1645 O O . THR A 1 216 ? -1.281 -2.974 -15.637 1.00 98.62 216 THR A O 1
ATOM 1648 N N . GLY A 1 217 ? -0.034 -4.424 -14.483 1.00 98.25 217 GLY A N 1
ATOM 1649 C CA . GLY A 1 217 ? 1.182 -4.212 -15.265 1.00 98.25 217 GLY A CA 1
ATOM 1650 C C . GLY A 1 217 ? 1.824 -2.849 -14.968 1.00 98.25 217 GLY A C 1
ATOM 1651 O O . GLY A 1 217 ? 1.333 -2.077 -14.138 1.00 98.25 217 GLY A O 1
ATOM 1652 N N . MET A 1 218 ? 2.938 -2.542 -15.638 1.00 98.25 218 MET A N 1
ATOM 1653 C CA . MET A 1 218 ? 3.677 -1.296 -15.409 1.00 98.25 218 MET A CA 1
ATOM 1654 C C . MET A 1 218 ? 2.933 -0.084 -15.982 1.00 98.25 218 MET A C 1
ATOM 1656 O O . MET A 1 218 ? 2.833 0.079 -17.201 1.00 98.25 218 MET A O 1
ATOM 1660 N N . GLN A 1 219 ? 2.470 0.787 -15.094 1.00 98.75 219 GLN A N 1
ATOM 1661 C CA . GLN A 1 219 ? 1.743 2.013 -15.394 1.00 98.75 219 GLN A CA 1
ATOM 1662 C C . GLN A 1 219 ? 2.686 3.213 -15.490 1.00 98.75 219 GLN A C 1
ATOM 1664 O O . GLN A 1 219 ? 3.767 3.223 -14.900 1.00 98.75 219 GLN A O 1
ATOM 1669 N N . THR A 1 220 ? 2.264 4.233 -16.234 1.00 98.69 220 THR A N 1
ATOM 1670 C CA . THR A 1 220 ? 2.931 5.539 -16.289 1.00 98.69 220 THR A CA 1
ATOM 1671 C C . THR A 1 220 ? 2.057 6.549 -15.566 1.00 98.69 220 THR A C 1
ATOM 1673 O O . THR A 1 220 ? 0.952 6.840 -16.014 1.00 98.69 220 THR A O 1
ATOM 1676 N N . LEU A 1 221 ? 2.554 7.082 -14.455 1.00 98.75 221 LEU A N 1
ATOM 1677 C CA . LEU A 1 221 ? 1.787 7.954 -13.580 1.00 98.75 221 LEU A CA 1
ATOM 1678 C C . LEU A 1 221 ? 1.809 9.399 -14.080 1.00 98.75 221 LEU A C 1
ATOM 1680 O O . LEU A 1 221 ? 2.837 9.910 -14.530 1.00 98.75 221 LEU A O 1
ATOM 1684 N N . SER A 1 222 ? 0.670 10.078 -13.968 1.00 98.44 222 SER A N 1
ATOM 1685 C CA . SER A 1 222 ? 0.562 11.515 -14.221 1.00 98.44 222 SER A CA 1
ATOM 1686 C C . SER A 1 222 ? 0.837 12.331 -12.950 1.00 98.44 222 SER A C 1
ATOM 1688 O O . SER A 1 222 ? 0.985 11.768 -11.865 1.00 98.44 222 SER A O 1
ATOM 1690 N N . THR A 1 223 ? 0.898 13.659 -13.063 1.00 98.12 223 THR A N 1
ATOM 1691 C CA . THR A 1 223 ? 0.898 14.544 -11.885 1.00 98.12 223 THR A CA 1
ATOM 1692 C C . THR A 1 223 ? -0.480 14.673 -11.246 1.00 98.12 223 THR A C 1
ATOM 1694 O O . THR A 1 223 ? -0.573 15.155 -10.128 1.00 98.12 223 THR A O 1
ATOM 1697 N N . GLU A 1 224 ? -1.545 14.259 -11.921 1.00 98.06 224 GLU A N 1
ATOM 1698 C CA . GLU A 1 224 ? -2.889 14.235 -11.359 1.00 98.06 224 GLU A CA 1
ATOM 1699 C C . GLU A 1 224 ? -3.181 12.862 -10.757 1.00 98.06 224 GLU A C 1
ATOM 1701 O O . GLU A 1 224 ? -2.684 11.835 -11.234 1.00 98.06 224 GLU A O 1
ATOM 1706 N N . TRP A 1 225 ? -4.002 12.852 -9.709 1.00 98.44 225 TRP A N 1
ATOM 1707 C CA . TRP A 1 225 ? -4.519 11.616 -9.137 1.00 98.44 225 TRP A CA 1
ATOM 1708 C C . TRP A 1 225 ? -5.318 10.854 -10.194 1.00 98.44 225 TRP A C 1
ATOM 1710 O O . TRP A 1 225 ? -6.240 11.391 -10.809 1.00 98.44 225 TRP A O 1
ATOM 1720 N N . GLN A 1 226 ? -4.945 9.596 -10.412 1.00 98.44 226 GLN A N 1
ATOM 1721 C CA . GLN A 1 226 ? -5.647 8.677 -11.299 1.00 98.44 226 GLN A CA 1
ATOM 1722 C C . GLN A 1 226 ? -5.901 7.367 -10.567 1.00 98.44 226 GLN A C 1
ATOM 1724 O O . GLN A 1 226 ? -5.035 6.890 -9.831 1.00 98.44 226 GLN A O 1
ATOM 1729 N N . GLN A 1 227 ? -7.083 6.797 -10.777 1.00 98.31 227 GLN A N 1
ATOM 1730 C CA . GLN A 1 227 ? -7.434 5.504 -10.215 1.00 98.31 227 GLN A CA 1
ATOM 1731 C C . GLN A 1 227 ? -6.942 4.386 -11.132 1.00 98.31 227 GLN A C 1
ATOM 1733 O O . GLN A 1 227 ? -7.167 4.409 -12.344 1.00 98.31 227 GLN A O 1
ATOM 1738 N N . TYR A 1 228 ? -6.307 3.388 -10.534 1.00 98.69 228 TYR A N 1
ATOM 1739 C CA . TYR A 1 228 ? -5.898 2.151 -11.180 1.00 98.69 228 TYR A CA 1
ATOM 1740 C C . TYR A 1 228 ? -6.685 1.001 -10.567 1.00 98.69 228 TYR A C 1
ATOM 1742 O O . TYR A 1 228 ? -6.884 0.964 -9.353 1.00 98.69 228 TYR A O 1
ATOM 1750 N N . THR A 1 229 ? -7.138 0.068 -11.402 1.00 98.69 229 THR A N 1
ATOM 1751 C CA . THR A 1 229 ? -8.023 -1.023 -10.982 1.00 98.69 229 THR A CA 1
ATOM 1752 C C . THR A 1 229 ? -7.486 -2.365 -11.453 1.00 98.69 229 THR A C 1
ATOM 1754 O O . THR A 1 229 ? -7.040 -2.500 -12.592 1.00 98.69 229 THR A O 1
ATOM 1757 N N . ILE A 1 230 ? -7.572 -3.363 -10.578 1.00 98.81 230 ILE A N 1
ATOM 1758 C CA . ILE A 1 230 ? -7.353 -4.774 -10.887 1.00 98.81 230 ILE A CA 1
ATOM 1759 C C . ILE A 1 230 ? -8.700 -5.480 -10.743 1.00 98.81 230 ILE A C 1
ATOM 1761 O O . ILE A 1 230 ? -9.312 -5.427 -9.677 1.00 98.81 230 ILE A O 1
ATOM 1765 N N . ASP A 1 231 ? -9.158 -6.119 -11.818 1.00 98.44 231 ASP A N 1
ATOM 1766 C CA . ASP A 1 231 ? -10.381 -6.926 -11.817 1.00 98.44 231 ASP A CA 1
ATOM 1767 C C . ASP A 1 231 ? -10.131 -8.272 -11.121 1.00 98.44 231 ASP A C 1
ATOM 1769 O O . ASP A 1 231 ? -9.218 -9.023 -11.481 1.00 98.44 231 ASP A O 1
ATOM 1773 N N . LEU A 1 232 ? -10.948 -8.557 -10.111 1.00 98.62 232 LEU A N 1
ATOM 1774 C CA . LEU A 1 232 ? -10.923 -9.766 -9.293 1.00 98.62 232 LEU A CA 1
ATOM 1775 C C . LEU A 1 232 ? -12.242 -10.548 -9.394 1.00 98.62 232 LEU A C 1
ATOM 1777 O O . LEU A 1 232 ? -12.450 -11.496 -8.639 1.00 98.62 232 LEU A O 1
ATOM 1781 N N . ALA A 1 233 ? -13.141 -10.193 -10.318 1.00 97.75 233 ALA A N 1
ATOM 1782 C CA . ALA A 1 233 ? -14.423 -10.864 -10.463 1.00 97.75 233 ALA A CA 1
ATOM 1783 C C . ALA A 1 233 ? -14.247 -12.375 -10.701 1.00 97.75 233 ALA A C 1
ATOM 1785 O O . ALA A 1 233 ? -13.572 -12.818 -11.633 1.00 97.75 233 ALA A O 1
ATOM 1786 N N . GLY A 1 234 ? -14.869 -13.178 -9.832 1.00 95.94 234 GLY A N 1
ATOM 1787 C CA . GLY A 1 234 ? -14.800 -14.640 -9.891 1.00 95.94 234 GLY A CA 1
ATOM 1788 C C . GLY A 1 234 ? -13.429 -15.232 -9.548 1.00 95.94 234 GLY A C 1
ATOM 1789 O O . GLY A 1 234 ? -13.216 -16.421 -9.790 1.00 95.94 234 GLY A O 1
ATOM 1790 N N . ARG A 1 235 ? -12.495 -14.432 -9.020 1.00 98.00 235 ARG A N 1
ATOM 1791 C CA . ARG A 1 235 ? -11.226 -14.929 -8.488 1.00 98.00 235 ARG A CA 1
ATOM 1792 C C . ARG A 1 235 ? -11.417 -15.530 -7.100 1.00 98.00 235 ARG A C 1
ATOM 1794 O O . ARG A 1 235 ? -12.332 -15.153 -6.373 1.00 98.00 235 ARG A O 1
ATOM 1801 N N . ASP A 1 236 ? -10.535 -16.463 -6.761 1.00 97.81 236 ASP A N 1
ATOM 1802 C CA . ASP A 1 236 ? -10.487 -17.051 -5.429 1.00 97.81 236 ASP A CA 1
ATOM 1803 C C . ASP A 1 236 ? -9.711 -16.126 -4.486 1.00 97.81 236 ASP A C 1
ATOM 1805 O O . ASP A 1 236 ? -8.556 -15.792 -4.754 1.00 97.81 236 ASP A O 1
ATOM 1809 N N . LEU A 1 237 ? -10.391 -15.668 -3.438 1.00 96.88 237 LEU A N 1
ATOM 1810 C CA . LEU A 1 237 ? -9.878 -14.774 -2.400 1.00 96.88 237 LEU A CA 1
ATOM 1811 C C . LEU A 1 237 ? -10.102 -15.372 -1.001 1.00 96.88 237 LEU A C 1
ATOM 1813 O O . LEU A 1 237 ? -10.051 -14.643 -0.009 1.00 96.88 237 LEU A O 1
ATOM 1817 N N . SER A 1 238 ? -10.365 -16.683 -0.905 1.00 95.31 238 SER A N 1
ATOM 1818 C CA . SER A 1 238 ? -10.714 -17.350 0.358 1.00 95.31 238 SER A CA 1
ATOM 1819 C C . SER A 1 238 ? -9.577 -17.358 1.385 1.00 95.31 238 SER A C 1
ATOM 1821 O O . SER A 1 238 ? -9.777 -17.679 2.554 1.00 95.31 238 SER A O 1
ATOM 1823 N N . HIS A 1 239 ? -8.360 -17.057 0.939 1.00 93.62 239 HIS A N 1
ATOM 1824 C CA . HIS A 1 239 ? -7.175 -16.891 1.770 1.00 93.62 239 HIS A CA 1
ATOM 1825 C C . HIS A 1 239 ? -6.230 -15.883 1.115 1.00 93.62 239 HIS A C 1
ATOM 1827 O O . HIS A 1 239 ? -5.691 -16.148 0.037 1.00 93.62 239 HIS A O 1
ATOM 1833 N N . THR A 1 240 ? -6.093 -14.713 1.737 1.00 95.56 240 THR A N 1
ATOM 1834 C CA . THR A 1 240 ? -5.326 -13.580 1.212 1.00 95.56 240 THR A CA 1
ATOM 1835 C C . THR A 1 240 ? -4.374 -13.025 2.272 1.00 95.56 240 THR A C 1
ATOM 1837 O O . THR A 1 240 ? -4.777 -12.312 3.195 1.00 95.56 240 THR A O 1
ATOM 1840 N N . ILE A 1 241 ? -3.096 -13.333 2.100 1.00 95.31 241 ILE A N 1
ATOM 1841 C CA . ILE A 1 241 ? -1.926 -12.799 2.793 1.00 95.31 241 ILE A CA 1
ATOM 1842 C C . ILE A 1 241 ? -1.488 -11.479 2.160 1.00 95.31 241 ILE A C 1
ATOM 1844 O O . ILE A 1 241 ? -1.227 -10.517 2.876 1.00 95.31 241 ILE A O 1
ATOM 1848 N N . GLY A 1 242 ? -1.368 -11.421 0.831 1.00 96.69 242 GLY A N 1
ATOM 1849 C CA . GLY A 1 242 ? -0.865 -10.244 0.118 1.00 96.69 242 GLY A CA 1
ATOM 1850 C C . GLY A 1 242 ? -1.987 -9.340 -0.385 1.00 96.69 242 GLY A C 1
ATOM 1851 O O . GLY A 1 242 ? -2.473 -9.546 -1.494 1.00 96.69 242 GLY A O 1
ATOM 1852 N N . GLY A 1 243 ? -2.378 -8.322 0.385 1.00 96.56 243 GLY A N 1
ATOM 1853 C CA . GLY A 1 243 ? -3.523 -7.454 0.068 1.00 96.56 243 GLY A CA 1
ATOM 1854 C C . GLY A 1 243 ? -3.253 -6.388 -1.000 1.00 96.56 243 GLY A C 1
ATOM 1855 O O . GLY A 1 243 ? -4.148 -6.021 -1.756 1.00 96.56 243 GLY A O 1
ATOM 1856 N N . PHE A 1 244 ? -2.016 -5.901 -1.099 1.00 98.69 244 PHE A N 1
ATOM 1857 C CA . PHE A 1 244 ? -1.601 -4.935 -2.120 1.00 98.69 244 PHE A CA 1
ATOM 1858 C C . PHE A 1 244 ? -0.087 -4.971 -2.320 1.00 98.69 244 PHE A C 1
ATOM 1860 O O . PHE A 1 244 ? 0.666 -5.315 -1.410 1.00 98.69 244 PHE A O 1
ATOM 1867 N N . VAL A 1 245 ? 0.377 -4.582 -3.504 1.00 98.81 245 VAL A N 1
ATOM 1868 C CA . VAL A 1 245 ? 1.801 -4.468 -3.824 1.00 98.81 245 VAL A CA 1
ATOM 1869 C C . VAL A 1 245 ? 2.048 -3.216 -4.631 1.00 98.81 245 VAL A C 1
ATOM 1871 O O . VAL A 1 245 ? 1.356 -2.971 -5.617 1.00 98.81 245 VAL A O 1
ATOM 1874 N N . TRP A 1 246 ? 3.111 -2.501 -4.285 1.00 98.81 246 TRP A N 1
ATOM 1875 C CA . TRP A 1 246 ? 3.741 -1.525 -5.165 1.00 98.81 246 TRP A CA 1
ATOM 1876 C C . TRP A 1 246 ? 5.101 -2.047 -5.635 1.00 98.81 246 TRP A C 1
ATOM 1878 O O . TRP A 1 246 ? 5.878 -2.575 -4.836 1.00 98.81 246 TRP A O 1
ATOM 1888 N N . VAL A 1 247 ? 5.406 -1.878 -6.923 1.00 98.75 247 VAL A N 1
ATOM 1889 C CA . VAL A 1 247 ? 6.708 -2.210 -7.519 1.00 98.75 247 VAL A CA 1
ATOM 1890 C C . VAL A 1 247 ? 7.189 -1.077 -8.420 1.00 98.75 247 VAL A C 1
ATOM 1892 O O . VAL A 1 247 ? 6.425 -0.514 -9.203 1.00 98.75 247 VAL A O 1
ATOM 1895 N N . SER A 1 248 ? 8.488 -0.790 -8.360 1.00 98.38 248 SER A N 1
ATOM 1896 C CA . SER A 1 248 ? 9.190 0.096 -9.288 1.00 98.38 248 SER A CA 1
ATOM 1897 C C . SER A 1 248 ? 10.551 -0.489 -9.666 1.00 98.38 248 SER A C 1
ATOM 1899 O O . SER A 1 248 ? 11.100 -1.344 -8.969 1.00 98.38 248 SER A O 1
ATOM 1901 N N . SER A 1 249 ? 11.113 -0.058 -10.795 1.00 98.19 249 SER A N 1
ATOM 1902 C CA . SER A 1 249 ? 12.425 -0.526 -11.240 1.00 98.19 249 SER A CA 1
ATOM 1903 C C . SER A 1 249 ? 13.323 0.585 -11.747 1.00 98.19 249 SER A C 1
ATOM 1905 O O . SER A 1 249 ? 12.858 1.613 -12.235 1.00 98.19 249 SER A O 1
ATOM 1907 N N . ARG A 1 250 ? 14.635 0.355 -11.667 1.00 98.00 250 ARG A N 1
ATOM 1908 C CA . ARG A 1 250 ? 15.657 1.274 -12.173 1.00 98.00 250 ARG A CA 1
ATOM 1909 C C . ARG A 1 250 ? 15.582 1.443 -13.687 1.00 98.00 250 ARG A C 1
ATOM 1911 O O . ARG A 1 250 ? 15.877 2.520 -14.184 1.00 98.00 250 ARG A O 1
ATOM 1918 N N . ASN A 1 251 ? 15.227 0.395 -14.426 1.00 97.38 251 ASN A N 1
ATOM 1919 C CA . ASN A 1 251 ? 15.125 0.492 -15.885 1.00 97.38 251 ASN A CA 1
ATOM 1920 C C . ASN A 1 251 ? 14.009 1.455 -16.301 1.00 97.38 251 ASN A C 1
ATOM 1922 O O . ASN A 1 251 ? 14.151 2.167 -17.289 1.00 97.38 251 ASN A O 1
ATOM 1926 N N . GLU A 1 252 ? 12.936 1.493 -15.514 1.00 97.88 252 GLU A N 1
ATOM 1927 C CA . GLU A 1 252 ? 11.763 2.323 -15.766 1.00 97.88 252 GLU A CA 1
ATOM 1928 C C . GLU A 1 252 ? 11.877 3.711 -15.115 1.00 97.88 252 GLU A C 1
ATOM 1930 O O . GLU A 1 252 ? 11.385 4.696 -15.653 1.00 97.88 252 GLU A O 1
ATOM 1935 N N . ASN A 1 253 ? 12.593 3.809 -13.991 1.00 98.38 253 ASN A N 1
ATOM 1936 C CA . ASN A 1 253 ? 12.875 5.051 -13.271 1.00 98.38 253 ASN A CA 1
ATOM 1937 C C . ASN A 1 253 ? 14.392 5.196 -13.021 1.00 98.38 253 ASN A C 1
ATOM 1939 O O . ASN A 1 253 ? 14.853 5.039 -11.886 1.00 98.38 253 ASN A O 1
ATOM 1943 N N . PRO A 1 254 ? 15.208 5.504 -14.049 1.00 97.50 254 PRO A N 1
ATOM 1944 C CA . PRO A 1 254 ? 16.675 5.484 -13.944 1.00 97.50 254 PRO A CA 1
ATOM 1945 C C . PRO A 1 254 ? 17.261 6.532 -12.996 1.00 97.50 254 PRO A C 1
ATOM 1947 O O . PRO A 1 254 ? 18.386 6.369 -12.528 1.00 97.50 254 PRO A O 1
ATOM 1950 N N . ASN A 1 255 ? 16.498 7.585 -12.701 1.00 97.25 255 ASN A N 1
ATOM 1951 C CA . ASN A 1 255 ? 16.874 8.656 -11.776 1.00 97.25 255 ASN A CA 1
ATOM 1952 C C . ASN A 1 255 ? 16.135 8.555 -10.430 1.00 97.25 255 ASN A C 1
ATOM 1954 O O . ASN A 1 255 ? 16.125 9.518 -9.663 1.00 97.25 255 ASN A O 1
ATOM 1958 N N . GLY A 1 256 ? 15.487 7.417 -10.169 1.00 98.00 256 GLY A N 1
ATOM 1959 C CA . GLY A 1 256 ? 14.557 7.256 -9.062 1.00 98.00 256 GLY A CA 1
ATOM 1960 C C . GLY A 1 256 ? 13.169 7.833 -9.349 1.00 98.00 256 GLY A C 1
ATOM 1961 O O . GLY A 1 256 ? 12.907 8.376 -10.424 1.00 98.00 256 GLY A O 1
ATOM 1962 N N . SER A 1 257 ? 12.273 7.700 -8.378 1.00 98.56 257 SER A N 1
ATOM 1963 C CA . SER A 1 257 ? 10.884 8.157 -8.457 1.00 98.56 257 SER A CA 1
ATOM 1964 C C . SER A 1 257 ? 10.373 8.600 -7.091 1.00 98.56 257 SER A C 1
ATOM 1966 O O . SER A 1 257 ? 10.815 8.088 -6.062 1.00 98.56 257 SER A O 1
ATOM 1968 N N . VAL A 1 258 ? 9.404 9.514 -7.088 1.00 98.75 258 VAL A N 1
ATOM 1969 C CA . VAL A 1 258 ? 8.576 9.827 -5.920 1.00 98.75 258 VAL A CA 1
ATOM 1970 C C . VAL A 1 258 ? 7.127 9.633 -6.340 1.00 98.75 258 VAL A C 1
ATOM 1972 O O . VAL A 1 258 ? 6.676 10.245 -7.309 1.00 98.75 258 VAL A O 1
ATOM 1975 N N . ILE A 1 259 ? 6.435 8.728 -5.657 1.00 98.75 259 ILE A N 1
ATOM 1976 C CA . ILE A 1 259 ? 5.087 8.278 -6.002 1.00 98.75 259 ILE A CA 1
ATOM 1977 C C . ILE A 1 259 ? 4.205 8.421 -4.773 1.00 98.75 259 ILE A C 1
ATOM 1979 O O . ILE A 1 259 ? 4.630 8.094 -3.665 1.00 98.75 259 ILE A O 1
ATOM 1983 N N . TYR A 1 260 ? 2.984 8.896 -4.993 1.00 98.19 260 TYR A N 1
ATOM 1984 C CA . TYR A 1 260 ? 1.977 9.051 -3.956 1.00 98.19 260 TYR A CA 1
ATOM 1985 C C . TYR A 1 260 ? 0.831 8.078 -4.195 1.00 98.19 260 TYR A C 1
ATOM 1987 O O . TYR A 1 260 ? 0.383 7.948 -5.336 1.00 98.19 260 TYR A O 1
ATOM 1995 N N . LEU A 1 261 ? 0.368 7.427 -3.129 1.00 97.25 261 LEU A N 1
ATOM 1996 C CA . LEU A 1 261 ? -0.783 6.524 -3.124 1.00 97.25 261 LEU A CA 1
ATOM 1997 C C . LEU A 1 261 ? -1.849 7.040 -2.153 1.00 97.25 261 LEU A C 1
ATOM 1999 O O . LEU A 1 261 ? -1.527 7.674 -1.147 1.00 97.25 261 LEU A O 1
ATOM 2003 N N . SER A 1 262 ? -3.111 6.765 -2.453 1.00 92.38 262 SER A N 1
ATOM 2004 C CA . SER A 1 262 ? -4.264 7.090 -1.613 1.00 92.38 262 SER A CA 1
ATOM 2005 C C . SER A 1 262 ? -5.386 6.086 -1.899 1.00 92.38 262 SER A C 1
ATOM 2007 O O . SER A 1 262 ? -5.414 5.519 -2.996 1.00 92.38 262 SER A O 1
ATOM 2009 N N . GLU A 1 263 ? -6.272 5.854 -0.924 1.00 91.44 263 GLU A N 1
ATOM 2010 C CA . GLU A 1 263 ? -7.488 5.035 -1.080 1.00 91.44 263 GLU A CA 1
ATOM 2011 C C . GLU A 1 263 ? -7.202 3.665 -1.738 1.00 91.44 263 GLU A C 1
ATOM 2013 O O . GLU A 1 263 ? -7.647 3.366 -2.853 1.00 91.44 263 GLU A O 1
ATOM 2018 N N . ILE A 1 264 ? -6.378 2.842 -1.075 1.00 95.56 264 ILE A N 1
ATOM 2019 C CA . ILE A 1 264 ? -6.060 1.485 -1.541 1.00 95.56 264 ILE A CA 1
ATOM 2020 C C . ILE A 1 264 ? -7.183 0.564 -1.072 1.00 95.56 264 ILE A C 1
ATOM 2022 O O . ILE A 1 264 ? -7.184 0.115 0.070 1.00 95.56 264 ILE A O 1
ATOM 2026 N N . HIS A 1 265 ? -8.151 0.288 -1.938 1.00 95.75 265 HIS A N 1
ATOM 2027 C CA . HIS A 1 265 ? -9.403 -0.351 -1.548 1.00 95.75 265 HIS A CA 1
ATOM 2028 C C . HIS A 1 265 ? -9.668 -1.665 -2.272 1.00 95.75 265 HIS A C 1
ATOM 2030 O O . HIS A 1 265 ? -9.437 -1.779 -3.472 1.00 95.75 265 HIS A O 1
ATOM 2036 N N . LEU A 1 266 ? -10.265 -2.622 -1.566 1.00 96.56 266 LEU A N 1
ATOM 2037 C CA . LEU A 1 266 ? -11.028 -3.713 -2.167 1.00 96.56 266 LEU A CA 1
ATOM 2038 C C . LEU A 1 266 ? -12.513 -3.359 -2.175 1.00 96.56 266 LEU A C 1
ATOM 2040 O O . LEU A 1 266 ? -13.035 -2.880 -1.170 1.00 96.56 266 LEU A O 1
ATOM 2044 N N . GLU A 1 267 ? -13.206 -3.614 -3.284 1.00 95.88 267 GLU A N 1
ATOM 2045 C CA . GLU A 1 267 ? -14.627 -3.276 -3.456 1.00 95.88 267 GLU A CA 1
ATOM 2046 C C . GLU A 1 267 ? -15.431 -4.453 -4.041 1.00 95.88 267 GLU A C 1
ATOM 2048 O O . GLU A 1 267 ? -14.879 -5.296 -4.758 1.00 95.88 267 GLU A O 1
ATOM 2053 N N . LYS A 1 268 ? -16.724 -4.534 -3.697 1.00 93.38 268 LYS A N 1
ATOM 2054 C CA . LYS A 1 268 ? -17.671 -5.561 -4.179 1.00 93.38 268 LYS A CA 1
ATOM 2055 C C . LYS A 1 268 ? -18.463 -5.124 -5.403 1.00 93.38 268 LYS A C 1
ATOM 2057 O O . LYS A 1 268 ? -19.022 -4.006 -5.368 1.00 93.38 268 LYS A O 1
#

Secondary structure (DSSP, 8-state):
---TT---S-EEEEE--BTTEEEEEESSEE--SS----EEEEEE-TTPPSEEEEEEEEEEETTS-EEEEEEEEEE--SSS------SS--TT-STHHHHH-SEEEHHHH-EEEEEEESGGGEEEEEEE-SSPPSTT-S-EEEEEE----TTSSSEEEEEEESSTT-SSSSS--B--TT--EEEEEEEESSS--EEEEEE----SSS--SS-S-EEEEEEE--SS-EEEEEE-TT---SSBSEEEEEEEETTT-TT-EEEEEEEEEEE-

Sequence (268 aa):
MANEGGYDKEVSLSVVSLPGITVYFEPLTVRPVPAYGSTAHIILDSEVSMGSHRVEFIGTGQDGKQHTASVNIQIAPKGGEYSNISNSTIPGGDPGTFEAMRTLDISDYYFPSGWMGDHGDIAYEPVSNAVPPHGEEKSAIEIRYSAKKSNGAGWAGIYWQFPDSNWGDYPLGYDLTGFTRLTVWARGQKGGERAEFKIGGITGEFPDSLQPVQSTGMQTLSTEWQQYTIDLAGRDLSHTIGGFVWVSSRNENPNGSVIYLSEIHLEK